Protein 7DV2 (pdb70)

Foldseek 3Di:
DVPCVLVVVVVVDVVDDPDDDDDDVVLVVVLVVCPVPDPPDDSVVVVVVVCLVVCCVVPVVSSVSVVVCVCVVPPD/DVLCLLVVCVVPVVDDPDDDDDDDVLCCVLVVCPVPPPPRDSVVVVVVVVLVVVCVVDVVSSVSVVVVVVVPDD/DPVCVLVVVVVVDVPDDPDDDDDDDVLVVVLVVCVVPPVPRPSVVVVVVVVLVVCCVVPVVSSVSVVVVVVVVPD/DVCPVVVVCVVPVVDDPDDDDDDVVLVVVLVVCPPPPPPRDSVVVVVVVVLVVCCVVPVVSSVSVVVCVVVVVD

Secondary structure (DSSP, 8-state):
-TT-HHHHHHTTTTTS--EEEEE-HHHHHHHHHHHHHSTT--HHHHHHHHHHHHHHHH-HHHHHHHHHHHHHHS--/--S-HHHHHHTTTTS--EEEEE-HHHHHHHHHHHHHSTT--HHHHHHHHHHHHHHHHSHHHHHHHHHHHHTT--/--STHHHHHHTTTTTS--EEEEE-HHHHHHHHHHHHHSTT--SHHHHHHHHHHHHHHHSHHHHHHHHHHHHHHH-/-TTHHHHHHTTTTTS--EEEEE-HHHHHHHHHHHHHSTT--HHHHHHHHHHHHHHHHSHHHHHHHHHHHHHTT-

Structure (mmCIF, N/CA/C/O backbone):
data_7DV2
#
_entry.id   7DV2
#
_cell.length_a   111.181
_cell.length_b   121.785
_cell.length_c   104.844
_cell.angle_alpha   90.000
_cell.angle_beta   90.000
_cell.angle_gamma   90.000
#
_symmetry.space_group_name_H-M   'C 2 2 21'
#
loop_
_entity.id
_entity.type
_entity.pdbx_description
1 polymer SegB
2 polymer "DNA (5'-D(P*AP*CP*GP*TP*AP*GP*AP*AP*GP*AP*GP*TP*CP*TP*AP*GP*AP*CP*TP*G)-3')"
3 polymer "DNA (5'-D(P*CP*AP*GP*TP*CP*TP*AP*GP*AP*CP*TP*CP*TP*TP*CP*TP*AP*CP*GP*TP*A)-3')"
#
loop_
_atom_site.group_PDB
_atom_site.id
_atom_site.type_symbol
_atom_site.label_atom_id
_atom_site.label_alt_id
_atom_site.label_comp_id
_atom_site.label_asym_id
_atom_site.label_entity_id
_atom_site.label_seq_id
_atom_site.pdbx_PDB_ins_code
_atom_site.Cartn_x
_atom_site.Cartn_y
_atom_site.Cartn_z
_atom_site.occupancy
_atom_site.B_iso_or_equiv
_atom_site.auth_seq_id
_atom_site.auth_comp_id
_atom_site.auth_asym_id
_atom_site.auth_atom_id
_atom_site.pdbx_PDB_model_num
ATOM 1 N N . ASN A 1 2 ? -61.642 -31.952 19.886 1.00 72.72 34 ASN A N 1
ATOM 2 C CA . ASN A 1 2 ? -61.794 -32.790 18.704 1.00 66.82 34 ASN A CA 1
ATOM 3 C C . ASN A 1 2 ? -61.244 -34.179 19.033 1.00 63.96 34 ASN A C 1
ATOM 4 O O . ASN A 1 2 ? -60.158 -34.543 18.593 1.00 69.21 34 ASN A O 1
ATOM 9 N N . GLU A 1 3 ? -61.986 -34.904 19.879 1.00 63.78 35 GLU A N 1
ATOM 10 C CA . GLU A 1 3 ? -61.777 -36.290 20.321 1.00 68.01 35 GLU A CA 1
ATOM 11 C C . GLU A 1 3 ? -60.407 -36.546 20.934 1.00 69.65 35 GLU A C 1
ATOM 12 O O . GLU A 1 3 ? -60.103 -37.702 21.274 1.00 67.13 35 GLU A O 1
ATOM 18 N N . GLU A 1 4 ? -59.592 -35.500 21.126 1.00 64.62 36 GLU A N 1
ATOM 19 C CA . GLU A 1 4 ? -58.181 -35.631 21.498 1.00 60.14 36 GLU A CA 1
ATOM 20 C C . GLU A 1 4 ? -57.380 -36.419 20.462 1.00 60.68 36 GLU A C 1
ATOM 21 O O . GLU A 1 4 ? -56.444 -37.146 20.797 1.00 52.13 36 GLU A O 1
ATOM 27 N N . GLU A 1 5 ? -57.752 -36.284 19.191 1.00 64.43 37 GLU A N 1
ATOM 28 C CA . GLU A 1 5 ? -56.824 -36.509 18.094 1.00 63.38 37 GLU A CA 1
ATOM 29 C C . GLU A 1 5 ? -56.194 -35.187 17.668 1.00 61.07 37 GLU A C 1
ATOM 30 O O . GLU A 1 5 ? -55.566 -35.102 16.607 1.00 60.48 37 GLU A O 1
ATOM 36 N N . LYS A 1 6 ? -56.372 -34.144 18.482 1.00 56.91 38 LYS A N 1
ATOM 37 C CA . LYS A 1 6 ? -55.485 -32.996 18.398 1.00 53.01 38 LYS A CA 1
ATOM 38 C C . LYS A 1 6 ? -54.042 -33.434 18.574 1.00 54.20 38 LYS A C 1
ATOM 39 O O . LYS A 1 6 ? -53.144 -32.918 17.904 1.00 57.24 38 LYS A O 1
ATOM 45 N N . ILE A 1 7 ? -53.805 -34.391 19.473 1.00 50.98 39 ILE A N 1
ATOM 46 C CA . ILE A 1 7 ? -52.445 -34.830 19.770 1.00 44.11 39 ILE A CA 1
ATOM 47 C C . ILE A 1 7 ? -51.777 -35.400 18.524 1.00 47.81 39 ILE A C 1
ATOM 48 O O . ILE A 1 7 ? -50.642 -35.044 18.194 1.00 52.46 39 ILE A O 1
ATOM 53 N N . LYS A 1 8 ? -52.473 -36.280 17.802 1.00 51.21 40 LYS A N 1
ATOM 54 C CA . LYS A 1 8 ? -51.891 -36.859 16.592 1.00 51.68 40 LYS A CA 1
ATOM 55 C C . LYS A 1 8 ? -51.627 -35.798 15.529 1.00 51.57 40 LYS A C 1
ATOM 56 O O . LYS A 1 8 ? -50.582 -35.815 14.866 1.00 53.01 40 LYS A O 1
ATOM 62 N N . ASN A 1 9 ? -52.565 -34.868 15.345 1.00 52.32 41 ASN A N 1
ATOM 63 C CA . ASN A 1 9 ? -52.399 -33.847 14.316 1.00 54.65 41 ASN A CA 1
ATOM 64 C C . ASN A 1 9 ? -51.279 -32.868 14.656 1.00 53.05 41 ASN A C 1
ATOM 65 O O . ASN A 1 9 ? -50.581 -32.391 13.752 1.00 51.89 41 ASN A O 1
ATOM 70 N N . ASP A 1 10 ? -51.100 -32.543 15.938 1.00 50.88 42 ASP A N 1
ATOM 71 C CA . ASP A 1 10 ? -49.914 -31.802 16.350 1.00 46.44 42 ASP A CA 1
ATOM 72 C C . ASP A 1 10 ? -48.652 -32.584 16.023 1.00 48.93 42 ASP A C 1
ATOM 73 O O . ASP A 1 10 ? -47.787 -32.106 15.282 1.00 51.58 42 ASP A O 1
ATOM 78 N N . MET A 1 11 ? -48.550 -33.815 16.535 1.00 49.01 43 MET A N 1
ATOM 79 C CA . MET A 1 11 ? -47.309 -34.571 16.400 1.00 47.45 43 MET A CA 1
ATOM 80 C C . MET A 1 11 ? -46.938 -34.840 14.949 1.00 49.03 43 MET A C 1
ATOM 81 O O . MET A 1 11 ? -45.756 -35.060 14.659 1.00 49.58 43 MET A O 1
ATOM 86 N N . LEU A 1 12 ? -47.908 -34.828 14.033 1.00 51.41 44 LEU A N 1
ATOM 87 C CA . LEU A 1 12 ? -47.574 -34.998 12.622 1.00 52.80 44 LEU A CA 1
ATOM 88 C C . LEU A 1 12 ? -46.809 -33.813 12.040 1.00 51.59 44 LEU A C 1
ATOM 89 O O . LEU A 1 12 ? -46.238 -33.940 10.951 1.00 52.45 44 LEU A O 1
ATOM 94 N N . LYS A 1 13 ? -46.775 -32.677 12.731 1.00 47.72 45 LYS A N 1
ATOM 95 C CA . LYS A 1 13 ? -46.005 -31.523 12.302 1.00 45.94 45 LYS A CA 1
ATOM 96 C C . LYS A 1 13 ? -44.536 -31.620 12.691 1.00 48.41 45 LYS A C 1
ATOM 97 O O . LYS A 1 13 ? -43.842 -30.596 12.690 1.00 48.44 45 LYS A O 1
ATOM 103 N N . TYR A 1 14 ? -44.051 -32.824 13.011 1.00 50.27 46 TYR A N 1
ATOM 104 C CA . TYR A 1 14 ? -42.738 -32.998 13.623 1.00 48.47 46 TYR A CA 1
ATOM 105 C C . TYR A 1 14 ? -41.958 -34.072 12.884 1.00 51.93 46 TYR A C 1
ATOM 106 O O . TYR A 1 14 ? -40.725 -34.092 12.924 1.00 56.40 46 TYR A O 1
ATOM 115 N N . ILE A 1 15 ? -42.686 -34.980 12.226 1.00 53.07 47 ILE A N 1
ATOM 116 C CA . ILE A 1 15 ? -42.111 -36.225 11.721 1.00 56.65 47 ILE A CA 1
ATOM 117 C C . ILE A 1 15 ? -40.983 -35.975 10.724 1.00 60.22 47 ILE A C 1
ATOM 118 O O . ILE A 1 15 ? -40.039 -36.774 10.625 1.00 56.15 47 ILE A O 1
ATOM 123 N N . GLU A 1 16 ? -41.037 -34.858 9.999 1.00 61.54 48 GLU A N 1
ATOM 124 C CA . GLU A 1 16 ? -40.022 -34.548 9.002 1.00 62.30 48 GLU A CA 1
ATOM 125 C C . GLU A 1 16 ? -38.662 -34.226 9.607 1.00 59.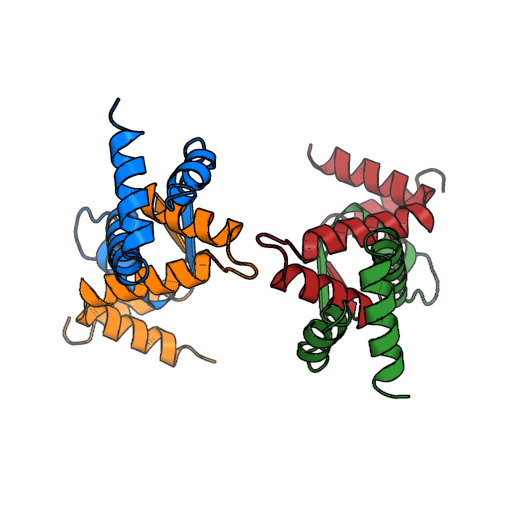63 48 GLU A C 1
ATOM 126 O O . GLU A 1 16 ? -37.663 -34.247 8.879 1.00 60.87 48 GLU A O 1
ATOM 132 N N . LYS A 1 17 ? -38.601 -33.956 10.910 1.00 56.23 49 LYS A N 1
ATOM 133 C CA . LYS A 1 17 ? -37.422 -33.428 11.580 1.00 50.37 49 LYS A CA 1
ATOM 134 C C . LYS A 1 17 ? -36.664 -34.524 12.315 1.00 51.83 49 LYS A C 1
ATOM 135 O O . LYS A 1 17 ? -37.250 -35.500 12.789 1.00 51.89 49 LYS A O 1
ATOM 141 N N . ASP A 1 18 ? -35.351 -34.339 12.420 1.00 50.84 50 ASP A N 1
ATOM 142 C CA . ASP A 1 18 ? -34.504 -35.305 13.110 1.00 45.84 50 ASP A CA 1
ATOM 143 C C . ASP A 1 18 ? -34.837 -35.324 14.600 1.00 43.57 50 ASP A C 1
ATOM 144 O O . ASP A 1 18 ? -34.796 -34.274 15.251 1.00 44.88 50 ASP A O 1
ATOM 149 N N . PRO A 1 19 ? -35.130 -36.493 15.188 1.00 40.91 51 PRO A N 1
ATOM 150 C CA . PRO A 1 19 ? -35.606 -36.558 16.574 1.00 37.57 51 PRO A CA 1
ATOM 151 C C . PRO A 1 19 ? -34.507 -36.552 17.635 1.00 36.75 51 PRO A C 1
ATOM 152 O O . PRO A 1 19 ? -34.507 -37.370 18.561 1.00 34.79 51 PRO A O 1
ATOM 156 N N . LYS A 1 20 ? -33.576 -35.602 17.531 1.00 37.84 52 LYS A N 1
ATOM 157 C CA . LYS A 1 20 ? -32.466 -35.549 18.472 1.00 36.05 52 LYS A CA 1
ATOM 158 C C . LYS A 1 20 ? -32.877 -34.809 19.740 1.00 33.67 52 LYS A C 1
ATOM 159 O O . LYS A 1 20 ? -33.384 -33.685 19.681 1.00 36.41 52 LYS A O 1
ATOM 165 N N . ILE A 1 21 ? -32.661 -35.457 20.881 1.00 33.04 53 ILE A N 1
ATOM 166 C CA . ILE A 1 21 ? -32.869 -34.889 22.207 1.00 31.73 53 ILE A CA 1
ATOM 167 C C . ILE A 1 21 ? -31.505 -34.722 22.858 1.00 34.20 53 ILE A C 1
ATOM 168 O O . ILE A 1 21 ? -30.664 -35.629 22.794 1.00 36.44 53 ILE A O 1
ATOM 173 N N . GLY A 1 22 ? -31.272 -33.554 23.450 1.00 31.61 54 GLY A N 1
ATOM 174 C CA . GLY A 1 22 ? -30.039 -33.308 24.165 1.00 31.98 54 GLY A CA 1
ATOM 175 C C . GLY A 1 22 ? -30.253 -33.247 25.663 1.00 34.92 54 GLY A C 1
ATOM 176 O O . GLY A 1 22 ? -31.007 -32.399 26.143 1.00 36.66 54 GLY A O 1
ATOM 177 N N . VAL A 1 23 ? -29.589 -34.124 26.416 1.00 36.70 55 VAL A N 1
ATOM 178 C CA . VAL A 1 23 ? -29.737 -34.203 27.865 1.00 36.04 55 VAL A CA 1
ATOM 179 C C . VAL A 1 23 ? -28.418 -33.857 28.547 1.00 42.27 55 VAL A C 1
ATOM 180 O O . VAL A 1 23 ? -27.342 -34.253 28.083 1.00 39.58 55 VAL A O 1
ATOM 184 N N . TRP A 1 24 ? -28.512 -33.120 29.657 1.00 45.21 56 TRP A N 1
ATOM 185 C CA . TRP A 1 24 ? -27.368 -32.713 30.479 1.00 45.49 56 TRP A CA 1
ATOM 186 C C . TRP A 1 24 ? -27.590 -33.262 31.888 1.00 46.46 56 TRP A C 1
ATOM 187 O O . TRP A 1 24 ? -28.347 -32.684 32.674 1.00 49.02 56 TRP A O 1
ATOM 198 N N . SER A 1 25 ? -26.930 -34.378 32.204 1.00 44.58 57 SER A N 1
ATOM 199 C CA . SER A 1 25 ? -27.164 -35.095 33.456 1.00 44.95 57 SER A CA 1
ATOM 200 C C . SER A 1 25 ? -25.861 -35.748 33.883 1.00 46.40 57 SER A C 1
ATOM 201 O O . SER A 1 25 ? -25.405 -36.679 33.218 1.00 47.53 57 SER A O 1
ATOM 204 N N . TYR A 1 26 ? -25.260 -35.269 34.975 1.00 49.47 58 TYR A N 1
ATOM 205 C CA . TYR A 1 26 ? -24.045 -35.916 35.470 1.00 47.90 58 TYR A CA 1
ATOM 206 C C . TYR A 1 26 ? -24.275 -37.383 35.804 1.00 47.45 58 TYR A C 1
ATOM 207 O O . TYR A 1 26 ? -23.523 -38.232 35.295 1.00 47.92 58 TYR A O 1
ATOM 216 N N . PRO A 1 27 ? -25.282 -37.760 36.605 1.00 49.88 59 PRO A N 1
ATOM 217 C CA . PRO A 1 27 ? -25.399 -39.186 36.981 1.00 50.47 59 PRO A CA 1
ATOM 218 C C . PRO A 1 27 ? -25.609 -40.114 35.795 1.00 47.90 59 PRO A C 1
ATOM 219 O O . PRO A 1 27 ? -24.968 -41.174 35.706 1.00 51.30 59 PRO A O 1
ATOM 223 N N . ALA A 1 28 ? -26.499 -39.739 34.875 1.00 46.23 60 ALA A N 1
ATOM 224 C CA . ALA A 1 28 ? -26.773 -40.577 33.716 1.00 39.58 60 ALA A CA 1
ATOM 225 C C . ALA A 1 28 ? -25.559 -40.679 32.812 1.00 40.00 60 ALA A C 1
ATOM 226 O O . ALA A 1 28 ? -25.278 -41.748 32.258 1.00 44.03 60 ALA A O 1
ATOM 228 N N . PHE A 1 29 ? -24.828 -39.577 32.651 1.00 37.30 61 PHE A N 1
ATOM 229 C CA . PHE A 1 29 ? -23.619 -39.605 31.839 1.00 39.67 61 PHE A CA 1
ATOM 230 C C . PHE A 1 29 ? -22.578 -40.539 32.440 1.00 44.98 61 PHE A C 1
ATOM 231 O O . PHE A 1 29 ? -21.957 -41.333 31.726 1.00 44.68 61 PHE A O 1
ATOM 239 N N . LEU A 1 30 ? -22.366 -40.456 33.757 1.00 46.64 62 LEU A N 1
ATOM 240 C CA . LEU A 1 30 ? -21.349 -41.304 34.374 1.00 44.04 62 LEU A CA 1
ATOM 241 C C . LEU A 1 30 ? -21.743 -42.773 34.304 1.00 44.42 62 LEU A C 1
ATOM 242 O O . LEU A 1 30 ? -20.893 -43.638 34.055 1.00 47.20 62 LEU A O 1
ATOM 247 N N . VAL A 1 31 ? -23.024 -43.081 34.504 1.00 43.40 63 VAL A N 1
ATOM 248 C CA . VAL A 1 31 ? -23.464 -44.465 34.361 1.00 43.01 63 VAL A CA 1
ATOM 249 C C . VAL A 1 31 ? -23.200 -44.962 32.943 1.00 43.54 63 VAL A C 1
ATOM 250 O O . VAL A 1 31 ? -22.633 -46.044 32.742 1.00 46.25 63 VAL A O 1
ATOM 254 N N . LEU A 1 32 ? -23.580 -44.168 31.936 1.00 43.73 64 LEU A N 1
ATOM 255 C CA . LEU A 1 32 ? -23.398 -44.618 30.558 1.00 42.11 64 LEU A CA 1
ATOM 256 C C . LEU A 1 32 ? -21.923 -44.741 30.194 1.00 43.19 64 LEU A C 1
ATOM 257 O O . LEU A 1 32 ? -21.552 -45.657 29.453 1.00 42.39 64 LEU A O 1
ATOM 262 N N . GLN A 1 33 ? -21.066 -43.863 30.738 1.00 43.74 65 GLN A N 1
ATOM 263 C CA . GLN A 1 33 ? -19.634 -43.895 30.433 1.00 43.30 65 GLN A CA 1
ATOM 264 C C . GLN A 1 33 ? -18.934 -45.076 31.100 1.00 45.64 65 GLN A C 1
ATOM 265 O O . GLN A 1 33 ? -18.060 -45.708 30.491 1.00 47.75 65 GLN A O 1
ATOM 271 N N . TYR A 1 34 ? -19.284 -45.381 32.355 1.00 42.79 66 TYR A N 1
ATOM 272 C CA . TYR A 1 34 ? -18.739 -46.582 32.984 1.00 44.14 66 TYR A CA 1
ATOM 273 C C . TYR A 1 34 ? -19.175 -47.831 32.234 1.00 43.44 66 TYR A C 1
ATOM 274 O O . TYR A 1 34 ? -18.367 -48.733 31.995 1.00 44.31 66 TYR A O 1
ATOM 283 N N . LEU A 1 35 ? -20.452 -47.904 31.854 1.00 44.52 67 LEU A N 1
ATOM 284 C CA . LEU A 1 35 ? -20.903 -49.035 31.051 1.00 42.68 67 LEU A CA 1
ATOM 285 C C . LEU A 1 35 ? -20.111 -49.137 29.750 1.00 42.82 67 LEU A C 1
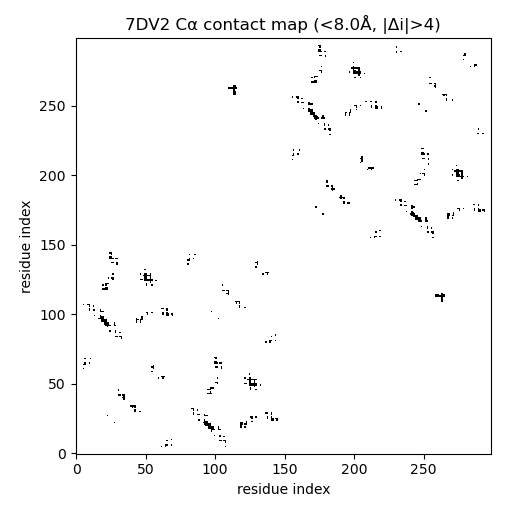ATOM 286 O O . LEU A 1 35 ? -19.698 -50.231 29.350 1.00 43.06 67 LEU A O 1
ATOM 291 N N . TYR A 1 36 ? -19.870 -48.003 29.088 1.00 43.00 68 TYR A N 1
ATOM 292 C CA . TYR A 1 36 ? -19.201 -48.014 27.794 1.00 41.36 68 TYR A CA 1
ATOM 293 C C . TYR A 1 36 ? -17.750 -48.424 27.919 1.00 43.98 68 TYR A C 1
ATOM 294 O O . TYR A 1 36 ? -17.196 -49.034 26.997 1.00 49.67 68 TYR A O 1
ATOM 303 N N . HIS A 1 37 ? -17.110 -48.078 29.026 1.00 45.51 69 HIS A N 1
ATOM 304 C CA . HIS A 1 37 ? -15.707 -48.418 29.214 1.00 46.81 69 HIS A CA 1
ATOM 305 C C . HIS A 1 37 ? -15.493 -49.713 29.996 1.00 43.97 69 HIS A C 1
ATOM 306 O O . HIS A 1 37 ? -14.343 -50.095 30.223 1.00 47.14 69 HIS A O 1
ATOM 313 N N . THR A 1 38 ? -16.556 -50.406 30.414 1.00 43.60 70 THR A N 1
ATOM 314 C CA . THR A 1 38 ? -16.377 -51.691 31.066 1.00 40.08 70 THR A CA 1
ATOM 315 C C . THR A 1 38 ? -17.100 -52.857 30.406 1.00 45.46 70 THR A C 1
ATOM 316 O O . THR A 1 38 ? -16.732 -54.004 30.684 1.00 48.74 70 THR A O 1
ATOM 320 N N . VAL A 1 39 ? -18.087 -52.630 29.541 1.00 44.45 71 VAL A N 1
ATOM 321 C CA . VAL A 1 39 ? -18.650 -53.795 28.855 1.00 44.70 71 VAL A CA 1
ATOM 322 C C . VAL A 1 39 ? -18.284 -53.719 27.376 1.00 44.99 71 VAL A C 1
ATOM 323 O O . VAL A 1 39 ? -18.245 -52.624 26.791 1.00 42.39 71 VAL A O 1
ATOM 327 N N . PRO A 1 40 ? -17.953 -54.851 26.756 1.00 45.13 72 PRO A N 1
ATOM 328 C CA . PRO A 1 40 ? -17.568 -54.831 25.343 1.00 46.45 72 PRO A CA 1
ATOM 329 C C . PRO A 1 40 ? -18.754 -54.500 24.460 1.00 46.55 72 PRO A C 1
ATOM 330 O O . PRO A 1 40 ? -19.881 -54.926 24.723 1.00 46.69 72 PRO A O 1
ATOM 334 N N . GLY A 1 41 ? -18.486 -53.734 23.407 1.00 47.69 73 GLY A N 1
ATOM 335 C CA . GLY A 1 41 ? -19.509 -53.442 22.415 1.00 51.20 73 GLY A CA 1
ATOM 336 C C . GLY A 1 41 ? -20.749 -52.795 22.990 1.00 50.46 73 GLY A C 1
ATOM 337 O O . GLY A 1 41 ? -21.869 -53.118 22.572 1.00 51.91 73 GLY A O 1
ATOM 338 N N . PHE A 1 42 ? -20.575 -51.902 23.958 1.00 47.64 74 PHE A N 1
ATOM 339 C CA . PHE A 1 42 ? -21.697 -51.173 24.524 1.00 46.55 74 PHE A CA 1
ATOM 340 C C . PHE A 1 42 ? -22.104 -50.056 23.582 1.00 51.89 74 PHE A C 1
ATOM 341 O O . PHE A 1 42 ? -21.252 -49.428 22.942 1.00 54.19 74 PHE A O 1
ATOM 349 N N . LYS A 1 43 ? -23.410 -49.806 23.506 1.00 49.10 75 LYS A N 1
ATOM 350 C CA . LYS A 1 43 ? -23.961 -48.699 22.732 1.00 47.20 75 LYS A CA 1
ATOM 351 C C . LYS A 1 43 ? -24.569 -47.706 23.719 1.00 46.03 75 LYS A C 1
ATOM 352 O O . LYS A 1 43 ? -25.655 -47.942 24.259 1.00 46.20 75 LYS A O 1
ATOM 358 N N . MET A 1 44 ? -23.858 -46.600 23.960 1.00 43.66 76 MET A N 1
ATOM 359 C CA . MET A 1 44 ? -24.298 -45.632 24.963 1.00 42.26 76 MET A CA 1
ATOM 360 C C . MET A 1 44 ? -25.621 -44.986 24.578 1.00 38.91 76 MET A C 1
ATOM 361 O O . MET A 1 44 ? -26.537 -44.886 25.399 1.00 39.33 76 MET A O 1
ATOM 366 N N . SER A 1 45 ? -25.734 -44.527 23.333 1.00 37.96 77 SER A N 1
ATOM 367 C CA . SER A 1 45 ? -26.941 -43.821 22.926 1.00 40.11 77 SER A CA 1
ATOM 368 C C . SER A 1 45 ? -28.140 -44.751 22.874 1.00 43.92 77 SER A C 1
ATOM 369 O O . SER A 1 45 ? -29.268 -44.320 23.131 1.00 42.67 77 SER A O 1
ATOM 372 N N . ARG A 1 46 ? -27.913 -46.024 22.546 1.00 46.81 78 ARG A N 1
ATOM 373 C CA . ARG A 1 46 ? -28.982 -47.018 22.594 1.00 46.30 78 ARG A CA 1
ATOM 374 C C . ARG A 1 46 ? -29.565 -47.135 23.999 1.00 41.67 78 ARG A C 1
ATOM 375 O O . ARG A 1 46 ? -30.787 -47.047 24.191 1.00 39.11 78 ARG A O 1
ATOM 383 N N . THR A 1 47 ? -28.696 -47.321 24.995 1.00 41.60 79 THR A N 1
ATOM 384 C CA . THR A 1 47 ? -29.153 -47.465 26.372 1.00 41.18 79 THR A CA 1
ATOM 385 C C . THR A 1 47 ? -29.785 -46.179 26.873 1.00 38.76 79 THR A C 1
ATOM 386 O O . THR A 1 47 ? -30.765 -46.211 27.629 1.00 38.40 79 THR A O 1
ATOM 390 N N . ALA A 1 48 ? -29.232 -45.037 26.467 1.00 38.58 80 ALA A N 1
ATOM 391 C CA . ALA A 1 48 ? -29.858 -43.766 26.795 1.00 35.20 80 ALA A CA 1
ATOM 392 C C . ALA A 1 48 ? -31.263 -43.703 26.236 1.00 36.08 80 ALA A C 1
ATOM 393 O O . ALA A 1 48 ? -32.196 -43.308 26.937 1.00 39.00 80 ALA A O 1
ATOM 395 N N . LYS A 1 49 ? -31.430 -44.098 24.969 1.00 36.43 81 LYS A N 1
ATOM 396 C CA . LYS A 1 49 ? -32.743 -44.064 24.338 1.00 34.07 81 LYS A CA 1
ATOM 397 C C . LYS A 1 49 ? -33.718 -44.929 25.105 1.00 33.40 81 LYS A C 1
ATOM 398 O O . LYS A 1 49 ? -34.871 -44.546 25.318 1.00 34.58 81 LYS A O 1
ATOM 404 N N . GLU A 1 50 ? -33.267 -46.101 25.531 1.00 38.11 82 GLU A N 1
ATOM 405 C CA . GLU A 1 50 ? -34.150 -47.010 26.254 1.00 38.67 82 GLU A CA 1
ATOM 406 C C . GLU A 1 50 ? -34.556 -46.429 27.602 1.00 35.46 82 GLU A C 1
ATOM 407 O O . GLU A 1 50 ? -35.730 -46.476 27.980 1.00 35.39 82 GLU A O 1
ATOM 413 N N . ALA A 1 51 ? -33.596 -45.872 28.340 1.00 35.76 83 ALA A N 1
ATOM 414 C CA . ALA A 1 51 ? -33.909 -45.306 29.647 1.00 36.99 83 ALA A CA 1
ATOM 415 C C . ALA A 1 51 ? -34.852 -44.117 29.520 1.00 38.78 83 ALA A C 1
ATOM 416 O O . ALA A 1 51 ? -35.820 -43.990 30.285 1.00 38.55 83 ALA A O 1
ATOM 418 N N . LEU A 1 52 ? -34.582 -43.238 28.549 1.00 38.44 84 LEU A N 1
ATOM 419 C CA . LEU A 1 52 ? -35.429 -42.076 28.316 1.00 34.72 84 LEU A CA 1
ATOM 420 C C . LEU A 1 52 ? -36.835 -42.487 27.907 1.00 37.33 84 LEU A C 1
ATOM 421 O O . LEU A 1 52 ? -37.810 -41.912 28.393 1.00 39.83 84 LEU A O 1
ATOM 426 N N . GLU A 1 53 ? -36.965 -43.462 26.998 1.00 36.57 85 GLU A N 1
ATOM 427 C CA . GLU A 1 53 ? -38.296 -43.901 26.587 1.00 35.75 85 GLU A CA 1
ATOM 428 C C . GLU A 1 53 ? -39.038 -44.552 27.743 1.00 36.13 85 GLU A C 1
ATOM 429 O O . GLU A 1 53 ? -40.241 -44.345 27.902 1.00 37.96 85 GLU A O 1
ATOM 435 N N . LYS A 1 54 ? -38.336 -45.324 28.572 1.00 36.87 86 LYS A N 1
ATOM 436 C CA . LYS A 1 54 ? -38.967 -45.936 29.737 1.00 40.31 86 LYS A CA 1
ATOM 437 C C . LYS A 1 54 ? -39.521 -44.880 30.690 1.00 40.90 86 LYS A C 1
ATOM 438 O O . LYS A 1 54 ? -40.716 -44.885 31.029 1.00 42.26 86 LYS A O 1
ATOM 444 N N . GLY A 1 55 ? -38.667 -43.943 31.110 1.00 40.72 87 GLY A N 1
ATOM 445 C CA . GLY A 1 55 ? -39.119 -42.907 32.023 1.00 38.08 87 GLY A CA 1
ATOM 446 C C . GLY A 1 55 ? -40.198 -42.037 31.410 1.00 41.06 87 GLY A C 1
ATOM 447 O O . GLY A 1 55 ? -41.177 -41.685 32.072 1.00 44.32 87 GLY A O 1
ATOM 448 N N . LEU A 1 56 ? -40.044 -41.697 30.129 1.00 40.02 88 LEU A N 1
ATOM 449 C CA . LEU A 1 56 ? -40.997 -40.829 29.458 1.00 37.35 88 LEU A CA 1
ATOM 450 C C . LEU A 1 56 ? -42.348 -41.506 29.304 1.00 40.20 88 LEU A C 1
ATOM 451 O O . LEU A 1 56 ? -43.386 -40.845 29.410 1.00 45.53 88 LEU A O 1
ATOM 456 N N . LYS A 1 57 ? -42.364 -42.814 29.028 1.00 38.37 89 LYS A N 1
ATOM 457 C CA . LYS A 1 57 ? -43.624 -43.543 29.044 1.00 37.97 89 LYS A CA 1
ATOM 458 C C . LYS A 1 57 ? -44.254 -43.492 30.423 1.00 41.15 89 LYS A C 1
ATOM 459 O O . LYS A 1 57 ? -45.466 -43.289 30.550 1.00 43.89 89 LYS A O 1
ATOM 465 N N . GLU A 1 58 ? -43.445 -43.650 31.473 1.00 42.11 90 GLU A N 1
ATOM 466 C CA . GLU A 1 58 ? -44.011 -43.683 32.821 1.00 43.92 90 GLU A CA 1
ATOM 467 C C . GLU A 1 58 ? -44.571 -42.323 33.241 1.00 45.05 90 GLU A C 1
ATOM 468 O O . GLU A 1 58 ? -45.582 -42.252 33.951 1.00 48.46 90 GLU A O 1
ATOM 474 N N . MET A 1 59 ? -43.948 -41.232 32.807 1.00 46.59 91 MET A N 1
ATOM 475 C CA . MET A 1 59 ? -44.411 -39.916 33.244 1.00 48.72 91 MET A CA 1
ATOM 476 C C . MET A 1 59 ? -45.534 -39.386 32.365 1.00 45.93 91 MET A C 1
ATOM 477 O O . MET A 1 59 ? -46.351 -38.586 32.830 1.00 46.97 91 MET A O 1
ATOM 482 N N . TYR A 1 60 ? -45.565 -39.810 31.103 1.00 43.60 92 TYR A N 1
ATOM 483 C CA . TYR A 1 60 ? -46.548 -39.385 30.106 1.00 46.13 92 TYR A CA 1
ATOM 484 C C . TYR A 1 60 ? -47.085 -40.607 29.371 1.00 45.53 92 TYR A C 1
ATOM 485 O O . TYR A 1 60 ? -46.731 -40.853 28.213 1.00 43.34 92 TYR A O 1
ATOM 494 N N . PRO A 1 61 ? -47.950 -41.394 30.012 1.00 48.20 93 PRO A N 1
ATOM 495 C CA . PRO A 1 61 ? -48.413 -42.640 29.382 1.00 43.76 93 PRO A CA 1
ATOM 496 C C . PRO A 1 61 ? -49.291 -42.431 28.152 1.00 42.87 93 PRO A C 1
ATOM 497 O O . PRO A 1 61 ? -49.079 -43.094 27.132 1.00 40.58 93 PRO A O 1
ATOM 501 N N . THR A 1 62 ? -50.277 -41.530 28.222 1.00 46.49 94 THR A N 1
ATOM 502 C CA . THR A 1 62 ? -51.155 -41.311 27.072 1.00 45.16 94 THR A CA 1
ATOM 503 C C . THR A 1 62 ? -50.397 -40.682 25.912 1.00 45.53 94 THR A C 1
ATOM 504 O O . THR A 1 62 ? -50.450 -41.175 24.768 1.00 43.66 94 THR A O 1
ATOM 508 N N . LEU A 1 63 ? -49.669 -39.597 26.202 1.00 43.82 95 LEU A N 1
ATOM 509 C CA . LEU A 1 63 ? -48.871 -38.921 25.186 1.00 41.67 95 LEU A CA 1
ATOM 510 C C . LEU A 1 63 ? -47.917 -39.894 24.513 1.00 43.17 95 LEU A C 1
ATOM 511 O O . LEU A 1 63 ? -47.849 -39.966 23.280 1.00 43.81 95 LEU A O 1
ATOM 516 N N . PHE A 1 64 ? -47.176 -40.663 25.318 1.00 41.17 96 PHE A N 1
ATOM 517 C CA . PHE A 1 64 ? -46.175 -41.552 24.753 1.00 38.54 96 PHE A CA 1
ATOM 518 C C . PHE A 1 64 ? -46.817 -42.680 23.961 1.00 43.07 96 PHE A C 1
ATOM 519 O O . PHE A 1 64 ? -46.235 -43.140 22.981 1.00 45.49 96 PHE A O 1
ATOM 527 N N . THR A 1 65 ? -47.998 -43.155 24.363 1.00 44.52 97 THR A N 1
ATOM 528 C CA . THR A 1 65 ? -48.638 -44.220 23.596 1.00 44.58 97 THR A CA 1
ATOM 529 C C . THR A 1 65 ? -49.026 -43.724 22.211 1.00 45.12 97 THR A C 1
ATOM 530 O O . THR A 1 65 ? -48.787 -44.407 21.204 1.00 44.64 97 THR A O 1
ATOM 534 N N . ILE A 1 66 ? -49.625 -42.528 22.140 1.00 44.83 98 ILE A N 1
ATOM 535 C CA . ILE A 1 66 ? -49.988 -41.985 20.832 1.00 43.40 98 ILE A CA 1
ATOM 536 C C . ILE A 1 66 ? -48.738 -41.701 20.008 1.00 49.18 98 ILE A C 1
ATOM 537 O O . ILE A 1 66 ? -48.726 -41.886 18.782 1.00 54.46 98 ILE A O 1
ATOM 542 N N . ALA A 1 67 ? -47.666 -41.242 20.666 1.00 45.65 99 ALA A N 1
ATOM 543 C CA . ALA A 1 67 ? -46.415 -40.990 19.961 1.00 44.38 99 ALA A CA 1
ATOM 544 C C . ALA A 1 67 ? -45.804 -42.280 19.429 1.00 48.14 99 ALA A C 1
ATOM 545 O O . ALA A 1 67 ? -45.278 -42.309 18.315 1.00 49.56 99 ALA A O 1
ATOM 547 N N . GLU A 1 68 ? -45.847 -43.353 20.216 1.00 50.17 100 GLU A N 1
ATOM 548 C CA . GLU A 1 68 ? -45.309 -44.627 19.760 1.00 50.96 100 GLU A CA 1
ATOM 549 C C . GLU A 1 68 ? -46.109 -45.149 18.581 1.00 53.10 100 GLU A C 1
ATOM 550 O O . GLU A 1 68 ? -45.535 -45.664 17.612 1.00 56.23 100 GLU A O 1
ATOM 556 N N . LYS A 1 69 ? -47.439 -45.030 18.654 1.00 50.51 101 LYS A N 1
ATOM 557 C CA . LYS A 1 69 ? -48.277 -45.346 17.505 1.00 53.58 101 LYS A CA 1
ATOM 558 C C . LYS A 1 69 ? -47.796 -44.604 16.268 1.00 57.92 101 LYS A C 1
ATOM 559 O O . LYS A 1 69 ? -47.495 -45.211 15.236 1.00 62.16 101 LYS A O 1
ATOM 565 N N . ILE A 1 70 ? -47.736 -43.274 16.353 1.00 60.49 102 ILE A N 1
ATOM 566 C CA . ILE A 1 70 ? -47.420 -42.480 15.172 1.00 63.22 102 ILE A CA 1
ATOM 567 C C . ILE A 1 70 ? -45.975 -42.695 14.722 1.00 63.33 102 ILE A C 1
ATOM 568 O O . ILE A 1 70 ? -45.650 -42.454 13.555 1.00 66.87 102 ILE A O 1
ATOM 573 N N . ALA A 1 71 ? -45.097 -43.168 15.608 1.00 60.08 103 ALA A N 1
A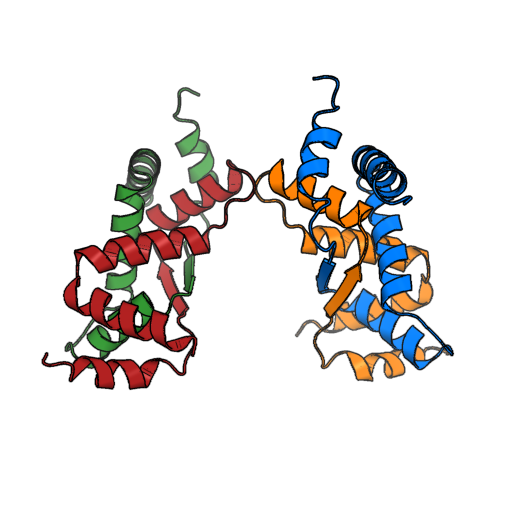TOM 574 C CA . ALA A 1 71 ? -43.727 -43.462 15.198 1.00 60.6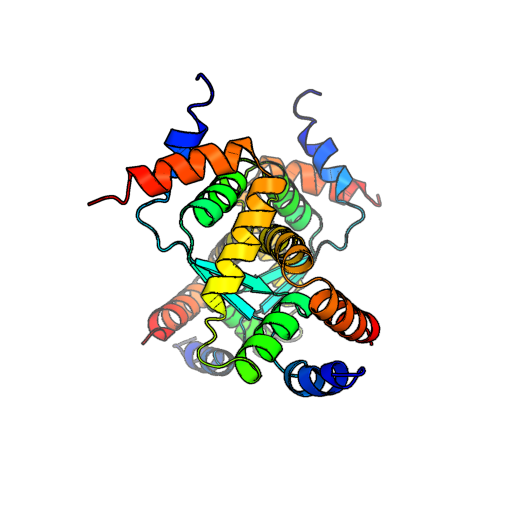7 103 ALA A CA 1
ATOM 575 C C . ALA A 1 71 ? -43.652 -44.773 14.425 1.00 71.06 103 ALA A C 1
ATOM 576 O O . ALA A 1 71 ? -43.108 -44.815 13.315 1.00 76.32 103 ALA A O 1
ATOM 578 N N . LYS A 1 72 ? -44.197 -45.859 14.991 1.00 71.60 104 LYS A N 1
ATOM 579 C CA . LYS A 1 72 ? -44.173 -47.136 14.279 1.00 69.98 104 LYS A CA 1
ATOM 580 C C . LYS A 1 72 ? -44.965 -47.066 12.979 1.00 72.46 104 LYS A C 1
ATOM 581 O O . LYS A 1 72 ? -44.550 -47.636 11.962 1.00 74.53 104 LYS A O 1
ATOM 587 N N . GLU A 1 73 ? -46.108 -46.375 12.991 1.00 71.29 105 GLU A N 1
ATOM 588 C CA . GLU A 1 73 ? -46.941 -46.316 11.794 1.00 78.15 105 GLU A CA 1
ATOM 589 C C . GLU A 1 73 ? -46.294 -45.469 10.702 1.00 79.93 105 GLU A C 1
ATOM 590 O O . GLU A 1 73 ? -46.209 -45.895 9.545 1.00 86.11 105 GLU A O 1
ATOM 596 N N . ARG A 1 74 ? -45.829 -44.265 11.046 1.00 76.37 106 ARG A N 1
ATOM 597 C CA . ARG A 1 74 ? -45.277 -43.381 10.023 1.00 80.93 106 ARG A CA 1
ATOM 598 C C . ARG A 1 74 ? -43.931 -43.855 9.491 1.00 77.24 106 ARG A C 1
ATOM 599 O O . ARG A 1 74 ? -43.538 -43.448 8.391 1.00 75.47 106 ARG A O 1
ATOM 607 N N . PHE A 1 75 ? -43.218 -44.696 10.235 1.00 76.56 107 PHE A N 1
ATOM 608 C CA . PHE A 1 75 ? -41.930 -45.229 9.797 1.00 81.46 107 PHE A CA 1
ATOM 609 C C . PHE A 1 75 ? -42.020 -46.753 9.824 1.00 83.87 107 PHE A C 1
ATOM 610 O O . PHE A 1 75 ? -41.551 -47.416 10.753 1.00 83.93 107 PHE A O 1
ATOM 618 N N . LYS A 1 76 ? -42.633 -47.304 8.774 1.00 89.72 108 LYS A N 1
ATOM 619 C CA . LYS A 1 76 ? -42.619 -48.732 8.498 1.00 94.06 108 LYS A CA 1
ATOM 620 C C . LYS A 1 76 ? -42.128 -49.043 7.090 1.00 96.74 108 LYS A C 1
ATOM 621 O O . LYS A 1 76 ? -41.814 -50.206 6.806 1.00 97.82 108 LYS A O 1
ATOM 627 N N . GLU A 1 77 ? -42.052 -48.047 6.209 1.00 94.10 109 GLU A N 1
ATOM 628 C CA . GLU A 1 77 ? -41.594 -48.222 4.836 1.00 91.72 109 GLU A CA 1
ATOM 629 C C . GLU A 1 77 ? -40.374 -47.340 4.553 1.00 90.45 109 GLU A C 1
ATOM 630 O O . GLU A 1 77 ? -40.148 -46.329 5.228 1.00 85.19 109 GLU A O 1
ATOM 636 N N . GLU B 1 3 ? -14.883 -53.344 41.891 1.00 86.28 35 GLU B N 1
ATOM 637 C CA . GLU B 1 3 ? -16.321 -53.600 41.922 1.00 91.66 35 GLU B CA 1
ATOM 638 C C . GLU B 1 3 ? -16.826 -53.520 43.359 1.00 93.17 35 GLU B C 1
ATOM 639 O O . GLU B 1 3 ? -18.005 -53.270 43.615 1.00 89.21 35 GLU B O 1
ATOM 645 N N . GLU B 1 4 ? -15.919 -53.745 44.308 1.00 97.14 36 GLU B N 1
ATOM 646 C CA . GLU B 1 4 ? -16.251 -53.598 45.723 1.00 97.44 36 GLU B CA 1
ATOM 647 C C . GLU B 1 4 ? -15.964 -52.153 46.134 1.00 96.35 36 GLU B C 1
ATOM 648 O O . GLU B 1 4 ? -15.019 -51.841 46.865 1.00 92.76 36 GLU B O 1
ATOM 654 N N . GLU B 1 5 ? -16.818 -51.266 45.609 1.00 93.24 37 GLU B N 1
ATOM 655 C CA . GLU B 1 5 ? -16.787 -49.810 45.749 1.00 92.68 37 GLU B CA 1
ATOM 656 C C . GLU B 1 5 ? -15.661 -49.166 44.946 1.00 87.45 37 GLU B C 1
ATOM 657 O O . GLU B 1 5 ? -15.357 -47.980 45.158 1.00 79.93 37 GLU B O 1
ATOM 663 N N . LYS B 1 6 ? -15.030 -49.916 44.029 1.00 85.89 38 LYS B N 1
ATOM 664 C CA . LYS B 1 6 ? -14.026 -49.356 43.124 1.00 80.57 38 LYS B CA 1
ATOM 665 C C . LYS B 1 6 ? -14.668 -48.578 41.983 1.00 74.95 38 LYS B C 1
ATOM 666 O O . LYS B 1 6 ? -14.045 -47.650 41.448 1.00 72.61 38 LYS B O 1
ATOM 672 N N . ILE B 1 7 ? -15.908 -48.937 41.623 1.00 76.39 39 ILE B N 1
ATOM 673 C CA . ILE B 1 7 ? -16.696 -48.314 40.560 1.00 68.78 39 ILE B CA 1
ATOM 674 C C . ILE B 1 7 ? -16.553 -46.805 40.669 1.00 70.84 39 ILE B C 1
ATOM 675 O O . ILE B 1 7 ? -16.348 -46.111 39.665 1.00 66.77 39 ILE B O 1
ATOM 680 N N . LYS B 1 8 ? -16.657 -46.305 41.905 1.00 72.29 40 LYS B N 1
ATOM 681 C CA . LYS B 1 8 ? -16.533 -44.885 42.207 1.00 66.91 40 LYS B CA 1
ATOM 682 C C . LYS B 1 8 ? -15.371 -44.254 41.447 1.00 68.82 40 LYS B C 1
ATOM 683 O O . LYS B 1 8 ? -15.580 -43.386 40.593 1.00 69.15 40 LYS B O 1
ATOM 689 N N . ASN B 1 9 ? -14.141 -44.716 41.701 1.00 70.80 41 ASN B N 1
ATOM 690 C CA . ASN B 1 9 ? -12.997 -44.059 41.075 1.00 71.37 41 ASN B CA 1
ATOM 691 C C . ASN B 1 9 ? -12.960 -44.248 39.567 1.00 70.51 41 ASN B C 1
ATOM 692 O O . ASN B 1 9 ? -12.342 -43.432 38.870 1.00 68.13 41 ASN B O 1
ATOM 697 N N . ASP B 1 10 ? -13.607 -45.295 39.049 1.00 70.82 42 ASP B N 1
ATOM 698 C CA . ASP B 1 10 ? -13.704 -45.440 37.603 1.00 68.51 42 ASP B CA 1
ATOM 699 C C . ASP B 1 10 ? -14.466 -44.267 37.000 1.00 64.30 42 ASP B C 1
ATOM 700 O O . ASP B 1 10 ? -14.014 -43.659 36.024 1.00 62.09 42 ASP B O 1
ATOM 705 N N . MET B 1 11 ? -15.591 -43.895 37.610 1.00 61.69 43 MET B N 1
ATOM 706 C CA . MET B 1 11 ? -16.394 -42.792 37.105 1.00 58.32 43 MET B CA 1
ATOM 707 C C . MET B 1 11 ? -15.790 -41.420 37.388 1.00 60.65 43 MET B C 1
ATOM 708 O O . MET B 1 11 ? -16.131 -40.461 36.687 1.00 58.66 43 MET B O 1
ATOM 713 N N . LEU B 1 12 ? -14.911 -41.291 38.388 1.00 61.31 44 LEU B N 1
ATOM 714 C CA . LEU B 1 12 ? -14.275 -39.998 38.633 1.00 58.29 44 LEU B CA 1
ATOM 715 C C . LEU B 1 12 ? -13.476 -39.504 37.437 1.00 57.98 44 LEU B C 1
ATOM 716 O O . LEU B 1 12 ? -13.281 -38.293 37.298 1.00 58.89 44 LEU B O 1
ATOM 721 N N . LYS B 1 13 ? -13.037 -40.404 36.562 1.00 60.19 45 LYS B N 1
ATOM 722 C CA . LYS B 1 13 ? -12.282 -40.015 35.382 1.00 61.41 45 LYS B CA 1
ATOM 723 C C . LYS B 1 13 ? -13.137 -39.251 34.375 1.00 61.22 45 LYS B C 1
ATOM 724 O O . LYS B 1 13 ? -12.577 -38.633 33.461 1.00 61.90 45 LYS B O 1
ATOM 730 N N . TYR B 1 14 ? -14.469 -39.227 34.557 1.00 61.46 46 TYR B N 1
ATOM 731 C CA . TYR B 1 14 ? -15.388 -38.779 33.524 1.00 60.09 46 TYR B CA 1
ATOM 732 C C . TYR B 1 14 ? -16.048 -37.463 33.917 1.00 63.65 46 TYR B C 1
ATOM 733 O O . TYR B 1 14 ? -16.710 -36.836 33.077 1.00 63.97 46 TYR B O 1
ATOM 742 N N . ILE B 1 15 ? -15.919 -37.046 35.188 1.00 67.36 47 ILE B N 1
ATOM 743 C CA . ILE B 1 15 ? -16.721 -35.943 35.728 1.00 64.22 47 ILE B CA 1
ATOM 744 C C . ILE B 1 15 ? -16.147 -34.580 35.380 1.00 62.07 47 ILE B C 1
ATOM 745 O O . ILE B 1 15 ? -16.799 -33.559 35.624 1.00 63.33 47 ILE B O 1
ATOM 750 N N . GLU B 1 16 ? -14.958 -34.538 34.784 1.00 62.03 48 GLU B N 1
ATOM 751 C CA . GLU B 1 16 ? -14.326 -33.286 34.403 1.00 68.73 48 GLU B CA 1
ATOM 752 C C . GLU B 1 16 ? -14.628 -32.884 32.959 1.00 68.23 48 GLU B C 1
ATOM 753 O O . GLU B 1 16 ? -13.886 -32.079 32.379 1.00 67.37 48 GLU B O 1
ATOM 759 N N . LYS B 1 17 ? -15.696 -33.429 32.374 1.00 62.68 49 LYS B N 1
ATOM 760 C CA . LYS B 1 17 ? -16.103 -33.128 31.007 1.00 58.77 49 LYS B CA 1
ATOM 761 C C . LYS B 1 17 ? -17.620 -32.974 30.959 1.00 54.87 49 LYS B C 1
ATOM 762 O O . LYS B 1 17 ? -18.332 -33.396 31.874 1.00 54.43 49 LYS B O 1
ATOM 768 N N . ASP B 1 18 ? -18.109 -32.349 29.879 1.00 53.09 50 ASP B N 1
ATOM 769 C CA . ASP B 1 18 ? -19.534 -32.002 29.775 1.00 47.70 50 ASP B CA 1
ATOM 770 C C . ASP B 1 18 ? -20.390 -33.264 29.723 1.00 48.48 50 ASP B C 1
ATOM 771 O O . ASP B 1 18 ? -20.115 -34.160 28.914 1.00 50.73 50 ASP B O 1
ATOM 776 N N . PRO B 1 19 ? -21.449 -33.376 30.570 1.00 44.36 51 PRO B N 1
ATOM 777 C CA . PRO B 1 19 ? -22.251 -34.604 30.654 1.00 41.09 51 PRO B CA 1
ATOM 778 C C . PRO B 1 19 ? -23.369 -34.676 29.617 1.00 38.20 51 PRO B C 1
ATOM 779 O O . PRO B 1 19 ? -24.536 -34.914 29.947 1.00 39.59 51 PRO B O 1
ATOM 783 N N . LYS B 1 20 ? -23.015 -34.495 28.349 1.00 37.23 52 LYS B N 1
ATOM 784 C CA . LYS B 1 20 ? -23.992 -34.416 27.272 1.00 40.34 52 LYS B CA 1
ATOM 785 C C . LYS B 1 20 ? -24.303 -35.800 26.706 1.00 43.86 52 LYS B C 1
ATOM 786 O O . LYS B 1 20 ? -23.397 -36.528 26.284 1.00 45.62 52 LYS B O 1
ATOM 792 N N . ILE B 1 21 ? -25.593 -36.149 26.700 1.00 41.41 53 ILE B N 1
ATOM 793 C CA . ILE B 1 21 ? -26.101 -37.415 26.179 1.00 39.28 53 ILE B CA 1
ATOM 794 C C . ILE B 1 21 ? -26.999 -37.111 24.985 1.00 41.12 53 ILE B C 1
ATOM 795 O O . ILE B 1 21 ? -27.914 -36.285 25.087 1.00 39.24 53 ILE B O 1
ATOM 800 N N . GLY B 1 22 ? -26.730 -37.760 23.854 1.00 43.29 54 GLY B N 1
ATOM 801 C CA . GLY B 1 22 ? -27.503 -37.494 22.656 1.00 42.54 54 GLY B CA 1
ATOM 802 C C . GLY B 1 22 ? -28.383 -38.635 22.207 1.00 37.67 54 GLY B C 1
ATOM 803 O O . GLY B 1 22 ? -27.909 -39.583 21.574 1.00 37.77 54 GLY B O 1
ATOM 804 N N . VAL B 1 23 ? -29.665 -38.528 22.489 1.00 37.72 55 VAL B N 1
ATOM 805 C CA . VAL B 1 23 ? -30.651 -39.564 22.195 1.00 36.45 55 VAL B CA 1
ATOM 806 C C . VAL B 1 23 ? -31.268 -39.304 20.823 1.00 37.77 55 VAL B C 1
ATOM 807 O O . VAL B 1 23 ? -31.353 -38.160 20.359 1.00 40.10 55 VAL B O 1
ATOM 811 N N . TRP B 1 24 ? -31.658 -40.377 20.145 1.00 37.00 56 TRP B N 1
ATOM 812 C CA . TRP B 1 24 ? -32.355 -40.327 18.865 1.00 38.53 56 TRP B CA 1
ATOM 813 C C . TRP B 1 24 ? -33.607 -41.184 19.034 1.00 40.20 56 TRP B C 1
ATOM 814 O O . TRP B 1 24 ? -33.512 -42.413 18.970 1.00 45.26 56 TRP B O 1
ATOM 825 N N . SER B 1 25 ? -34.780 -40.597 19.250 1.00 38.46 57 SER B N 1
ATOM 826 C CA . SER B 1 25 ? -35.985 -41.422 19.236 1.00 40.71 57 SER B CA 1
ATOM 827 C C . SER B 1 25 ? -37.165 -40.591 18.782 1.00 41.92 57 SER B C 1
ATOM 828 O O . SER B 1 25 ? -37.433 -39.528 19.346 1.00 40.09 57 SER B O 1
ATOM 831 N N . TYR B 1 26 ? -37.881 -41.108 17.794 1.00 43.86 58 TYR B N 1
ATOM 832 C CA . TYR B 1 26 ? -39.079 -40.420 17.326 1.00 40.79 58 TYR B CA 1
ATOM 833 C C . TYR B 1 26 ? -40.126 -40.280 18.424 1.00 38.50 58 TYR B C 1
ATOM 834 O O . TYR B 1 26 ? -40.560 -39.146 18.680 1.00 40.20 58 TYR B O 1
ATOM 843 N N . PRO B 1 27 ? -40.533 -41.339 19.142 1.00 40.93 59 PRO B N 1
ATOM 844 C CA . PRO B 1 27 ? -41.643 -41.178 20.108 1.00 41.39 59 PRO B CA 1
ATOM 845 C C . PRO B 1 27 ? -41.364 -40.186 21.230 1.00 37.92 59 PRO B C 1
ATOM 846 O O . PRO B 1 27 ? -42.250 -39.399 21.591 1.00 36.56 59 PRO B O 1
ATOM 850 N N . ALA B 1 28 ? -40.155 -40.196 21.792 1.00 36.41 60 ALA B N 1
ATOM 851 C CA . ALA B 1 28 ? -39.846 -39.257 22.862 1.00 33.19 60 ALA B CA 1
ATOM 852 C C . ALA B 1 28 ? -39.708 -37.837 22.325 1.00 32.97 60 ALA B C 1
ATOM 853 O O . ALA B 1 28 ? -40.114 -36.873 22.984 1.00 31.17 60 ALA B O 1
ATOM 855 N N . PHE B 1 29 ? -39.139 -37.686 21.130 1.00 34.20 61 PHE B N 1
ATOM 856 C CA . PHE B 1 29 ? -39.057 -36.366 20.521 1.00 31.09 61 PHE B CA 1
ATOM 857 C C . PHE B 1 29 ? -40.447 -35.800 20.285 1.00 31.32 61 PHE B C 1
ATOM 858 O O . PHE B 1 29 ? -40.713 -34.643 20.598 1.00 31.05 61 PHE B O 1
ATOM 866 N N . LEU B 1 30 ? -41.359 -36.618 19.754 1.00 33.30 62 LEU B N 1
ATOM 867 C CA . LEU B 1 30 ? -42.732 -36.172 19.528 1.00 31.22 62 LEU B CA 1
ATOM 868 C C . LEU B 1 30 ? -43.450 -35.839 20.830 1.00 31.77 62 LEU B C 1
ATOM 869 O O . LEU B 1 30 ? -44.145 -34.824 20.907 1.00 34.19 62 LEU B O 1
ATOM 874 N N . VAL B 1 31 ? -43.280 -36.653 21.873 1.00 30.98 63 VAL B N 1
ATOM 875 C CA . VAL B 1 31 ? -43.885 -36.315 23.163 1.00 29.90 63 VAL B CA 1
ATOM 876 C C . VAL B 1 31 ? -43.375 -34.965 23.662 1.00 31.64 63 VAL B C 1
ATOM 877 O O . VAL B 1 31 ? -44.160 -34.045 23.956 1.00 32.59 63 VAL B O 1
ATOM 881 N N . LEU B 1 32 ? -42.048 -34.816 23.735 1.00 31.94 64 LEU B N 1
ATOM 882 C CA . LEU B 1 32 ? -41.470 -33.594 24.281 1.00 30.76 64 LEU B CA 1
ATOM 883 C C . LEU B 1 32 ? -41.842 -32.387 23.430 1.00 33.78 64 LEU B C 1
ATOM 884 O O . LEU B 1 32 ? -42.230 -31.340 23.960 1.00 34.85 64 LEU B O 1
ATOM 889 N N . GLN B 1 33 ? -41.768 -32.526 22.108 1.00 32.61 65 GLN B N 1
ATOM 890 C CA . GLN B 1 33 ? -42.030 -31.402 21.226 1.00 33.95 65 GLN B CA 1
ATOM 891 C C . GLN B 1 33 ? -43.499 -31.005 21.272 1.00 37.84 65 GLN B C 1
ATOM 892 O O . GLN B 1 33 ? -43.824 -29.807 21.283 1.00 39.19 65 GLN B O 1
ATOM 898 N N . TYR B 1 34 ? -44.405 -31.993 21.303 1.00 34.70 66 TYR B N 1
ATOM 899 C CA . TYR B 1 34 ? -45.821 -31.688 21.435 1.00 33.35 66 TYR B CA 1
ATOM 900 C C . TYR B 1 34 ? -46.068 -30.869 22.692 1.00 35.05 66 TYR B C 1
ATOM 901 O O . TYR B 1 34 ? -46.732 -29.826 22.649 1.00 37.51 66 TYR B O 1
ATOM 910 N N . LEU B 1 35 ? -45.519 -31.314 23.823 1.00 36.31 67 LEU B N 1
ATOM 911 C CA . LEU B 1 35 ? -45.712 -30.551 25.053 1.00 37.25 67 LEU B CA 1
ATOM 912 C C . LEU B 1 35 ? -45.094 -29.155 24.951 1.00 37.77 67 LEU B C 1
ATOM 913 O O . LEU B 1 35 ? -45.682 -28.175 25.423 1.00 37.83 67 LEU B O 1
ATOM 918 N N . TYR B 1 36 ? -43.920 -29.042 24.322 1.00 35.18 68 TYR B N 1
ATOM 919 C CA . TYR B 1 36 ? -43.300 -27.735 24.108 1.00 35.46 68 TYR B CA 1
ATOM 920 C C . TYR B 1 36 ? -44.238 -26.785 23.368 1.00 39.24 68 TYR B C 1
ATOM 921 O O . TYR B 1 36 ? -44.282 -25.582 23.662 1.00 40.64 68 TYR B O 1
ATOM 930 N N . HIS B 1 37 ? -44.981 -27.301 22.395 1.00 39.65 69 HIS B N 1
ATOM 931 C CA . HIS B 1 37 ? -45.880 -26.449 21.623 1.00 39.97 69 HIS B CA 1
ATOM 932 C C . HIS B 1 37 ? -47.277 -26.310 22.220 1.00 37.35 69 HIS B C 1
ATOM 933 O O . HIS B 1 37 ? -48.075 -25.533 21.690 1.00 37.34 69 HIS B O 1
ATOM 940 N N . THR B 1 38 ? -47.608 -27.032 23.285 1.00 36.61 70 THR B N 1
ATOM 941 C CA . THR B 1 38 ? -48.939 -26.875 23.852 1.00 34.86 70 THR B CA 1
ATOM 942 C C . THR B 1 38 ? -48.976 -26.328 25.273 1.00 37.85 70 THR B C 1
ATOM 943 O O . THR B 1 38 ? -49.989 -25.735 25.650 1.00 40.19 70 THR B O 1
ATOM 947 N N . VAL B 1 39 ? -47.937 -26.512 26.080 1.00 37.79 71 VAL B N 1
ATOM 948 C CA . VAL B 1 39 ? -47.928 -25.975 27.435 1.00 39.33 71 VAL B CA 1
ATOM 949 C C . VAL B 1 39 ? -46.834 -24.916 27.540 1.00 42.89 71 VAL B C 1
ATOM 950 O O . VAL B 1 39 ? -45.659 -25.205 27.286 1.00 41.47 71 VAL B O 1
ATOM 954 N N . PRO B 1 40 ? -47.173 -23.671 27.875 1.00 42.74 72 PRO B N 1
ATOM 955 C CA . PRO B 1 40 ? -46.158 -22.617 27.918 1.00 40.75 72 PRO B CA 1
ATOM 956 C C . PRO B 1 40 ? -45.174 -22.841 29.051 1.00 41.64 72 PRO B C 1
ATOM 957 O O . PRO B 1 40 ? -45.502 -23.421 30.089 1.00 44.88 72 PRO B O 1
ATOM 961 N N . GLY B 1 41 ? -43.952 -22.370 28.836 1.00 41.82 73 GLY B N 1
ATOM 962 C CA . GLY B 1 41 ? -42.902 -22.551 29.813 1.00 42.43 73 GLY B CA 1
ATOM 963 C C . GLY B 1 41 ? -42.295 -23.934 29.861 1.00 40.75 73 GLY B C 1
ATOM 964 O O . GLY B 1 41 ? -41.492 -24.201 30.761 1.00 42.81 73 GLY B O 1
ATOM 965 N N . PHE B 1 42 ? -42.632 -24.813 28.915 1.00 40.14 74 PHE B N 1
ATOM 966 C CA . PHE B 1 42 ? -42.188 -26.205 28.968 1.00 43.05 74 PHE B CA 1
ATOM 967 C C . PHE B 1 42 ? -40.708 -26.310 28.605 1.00 42.66 74 PHE B C 1
ATOM 968 O O . PHE B 1 42 ? -40.287 -25.881 27.523 1.00 40.31 74 PHE B O 1
ATOM 976 N N . LYS B 1 43 ? -39.922 -26.898 29.500 1.00 41.85 75 LYS B N 1
ATOM 977 C CA . LYS B 1 43 ? -38.506 -27.135 29.261 1.00 39.87 75 LYS B CA 1
ATOM 978 C C . LYS B 1 43 ? -38.350 -28.594 28.851 1.00 38.69 75 LYS B C 1
ATOM 979 O O . LYS B 1 43 ? -38.507 -29.499 29.677 1.00 37.05 75 LYS B O 1
ATOM 985 N N . MET B 1 44 ? -38.054 -28.817 27.570 1.00 37.06 76 MET B N 1
ATOM 986 C CA . MET B 1 44 ? -37.981 -30.174 27.046 1.00 32.46 76 MET B CA 1
ATOM 987 C C . MET B 1 44 ? -36.796 -30.937 27.620 1.00 33.04 76 MET B C 1
ATOM 988 O O . MET B 1 44 ? -36.939 -32.085 28.042 1.00 32.65 76 MET B O 1
ATOM 993 N N . SER B 1 45 ? -35.607 -30.333 27.620 1.00 34.00 77 SER B N 1
ATOM 994 C CA . SER B 1 45 ? -34.417 -31.106 27.957 1.00 32.83 77 SER B CA 1
ATOM 995 C C . SER B 1 45 ? -34.310 -31.386 29.449 1.00 34.98 77 SER B C 1
ATOM 996 O O . SER B 1 45 ? -33.725 -32.401 29.839 1.00 36.65 77 SER B O 1
ATOM 999 N N . ARG B 1 46 ? -34.881 -30.529 30.296 1.00 35.52 78 ARG B N 1
ATOM 1000 C CA . ARG B 1 46 ? -34.946 -30.842 31.722 1.00 37.81 78 ARG B CA 1
ATOM 1001 C C . ARG B 1 46 ? -35.892 -32.008 32.006 1.00 39.83 78 ARG B C 1
ATOM 1002 O O . ARG B 1 46 ? -35.575 -32.894 32.811 1.00 39.89 78 ARG B O 1
ATOM 1010 N N . THR B 1 47 ? -37.072 -32.022 31.378 1.00 40.94 79 THR B N 1
ATOM 1011 C CA . THR B 1 47 ? -37.967 -33.153 31.591 1.00 39.29 79 THR B CA 1
ATOM 1012 C C . THR B 1 47 ? -37.426 -34.409 30.913 1.00 35.96 79 THR B C 1
ATOM 1013 O O . THR B 1 47 ? -37.686 -35.518 31.382 1.00 38.43 79 THR B O 1
ATOM 1017 N N . ALA B 1 48 ? -36.636 -34.258 29.846 1.00 34.72 80 ALA B N 1
ATOM 1018 C CA . ALA B 1 48 ? -35.926 -35.401 29.279 1.00 33.36 80 ALA B CA 1
ATOM 1019 C C . ALA B 1 48 ? -34.864 -35.906 30.238 1.00 34.82 80 ALA B C 1
ATOM 1020 O O . ALA B 1 48 ? -34.642 -37.112 30.339 1.00 38.15 80 ALA B O 1
ATOM 1022 N N . LYS B 1 49 ? -34.188 -34.997 30.937 1.00 36.00 81 LYS B N 1
ATOM 1023 C CA . LYS B 1 49 ? -33.282 -35.400 32.004 1.00 36.14 81 LYS B CA 1
ATOM 1024 C C . LYS B 1 49 ? -34.026 -36.183 33.074 1.00 38.23 81 LYS B C 1
ATOM 1025 O O . LYS B 1 49 ? -33.564 -37.235 33.529 1.00 39.38 81 LYS B O 1
ATOM 1031 N N . GLU B 1 50 ? -35.191 -35.679 33.480 1.00 35.94 82 GLU B N 1
ATOM 1032 C CA . GLU B 1 50 ? -35.995 -36.359 34.489 1.00 36.26 82 GLU B CA 1
ATOM 1033 C C . GLU B 1 50 ? -36.358 -37.764 34.028 1.00 35.35 82 GLU B C 1
ATOM 1034 O O . GLU B 1 50 ? -36.158 -38.743 34.754 1.00 34.81 82 GLU B O 1
ATOM 1040 N N . ALA B 1 51 ? -36.873 -37.871 32.798 1.00 36.38 83 ALA B N 1
ATOM 1041 C CA . ALA B 1 51 ? -37.262 -39.154 32.224 1.00 34.62 83 ALA B CA 1
ATOM 1042 C C . ALA B 1 51 ? -36.090 -40.109 32.179 1.00 36.38 83 ALA B C 1
ATOM 1043 O O . ALA B 1 51 ? -36.184 -41.258 32.630 1.00 40.26 83 ALA B O 1
ATOM 1045 N N . LEU B 1 52 ? -34.983 -39.656 31.596 1.00 36.68 84 LEU B N 1
ATOM 1046 C CA . LEU B 1 52 ? -33.852 -40.532 31.364 1.00 37.23 84 LEU B CA 1
ATOM 1047 C C . LEU B 1 52 ? -33.261 -40.995 32.685 1.00 39.60 84 LEU B C 1
ATOM 1048 O O . LEU B 1 52 ? -32.955 -42.179 32.845 1.00 44.01 84 LEU B O 1
ATOM 1053 N N . GLU B 1 53 ? -33.126 -40.088 33.657 1.00 37.15 85 GLU B N 1
ATOM 1054 C CA . GLU B 1 53 ? -32.636 -40.496 34.966 1.00 39.81 85 GLU B CA 1
ATOM 1055 C C . GLU B 1 53 ? -33.578 -41.500 35.619 1.00 40.90 85 GLU B C 1
ATOM 1056 O O . GLU B 1 53 ? -33.128 -42.483 36.215 1.00 41.81 85 GLU B O 1
ATOM 1062 N N . LYS B 1 54 ? -34.891 -41.284 35.504 1.00 41.18 86 LYS B N 1
ATOM 1063 C CA . LYS B 1 54 ? -35.839 -42.190 36.144 1.00 42.56 86 LYS B CA 1
ATOM 1064 C C . LYS B 1 54 ? -35.758 -43.595 35.550 1.00 45.71 86 LYS B C 1
ATOM 1065 O O . LYS B 1 54 ? -35.770 -44.593 36.282 1.00 45.16 86 LYS B O 1
ATOM 1071 N N . GLY B 1 55 ? -35.686 -43.697 34.223 1.00 42.36 87 GLY B N 1
ATOM 1072 C CA . GLY B 1 55 ? -35.585 -45.012 33.612 1.00 40.98 87 GLY B CA 1
ATOM 1073 C C . GLY B 1 55 ? -34.250 -45.672 33.891 1.00 43.03 87 GLY B C 1
ATOM 1074 O O . GLY B 1 55 ? -34.180 -46.864 34.217 1.00 44.53 87 GLY B O 1
ATOM 1075 N N . LEU B 1 56 ? -33.172 -44.900 33.794 1.00 42.41 88 LEU B N 1
ATOM 1076 C CA . LEU B 1 56 ? -31.846 -45.474 33.903 1.00 39.89 88 LEU B CA 1
ATOM 1077 C C . LEU B 1 56 ? -31.570 -45.912 35.333 1.00 41.89 88 LEU B C 1
ATOM 1078 O O . LEU B 1 56 ? -30.918 -46.935 35.552 1.00 46.09 88 LEU B O 1
ATOM 1083 N N . LYS B 1 57 ? -32.102 -45.179 36.318 1.00 43.92 89 LYS B N 1
ATOM 1084 C CA . LYS B 1 57 ? -32.047 -45.551 37.728 1.00 45.95 89 LYS B CA 1
ATOM 1085 C C . LYS B 1 57 ? -32.823 -46.832 38.006 1.00 44.73 89 LYS B C 1
ATOM 1086 O O . LYS B 1 57 ? -32.712 -47.395 39.100 1.00 43.99 89 LYS B O 1
ATOM 1092 N N . GLU B 1 58 ? -33.605 -47.294 37.037 1.00 43.97 90 GLU B N 1
ATOM 1093 C CA . GLU B 1 58 ? -34.375 -48.520 37.148 1.00 47.65 90 GLU B CA 1
ATOM 1094 C C . GLU B 1 58 ? -33.738 -49.675 36.397 1.00 47.15 90 GLU B C 1
ATOM 1095 O O . GLU B 1 58 ? -33.952 -50.833 36.767 1.00 50.49 90 GLU B O 1
ATOM 1101 N N . MET B 1 59 ? -32.972 -49.387 35.345 1.00 45.06 91 MET B N 1
ATOM 1102 C CA . MET B 1 59 ? -32.248 -50.450 34.650 1.00 45.05 91 MET B CA 1
ATOM 1103 C C . MET B 1 59 ? -30.920 -50.815 35.324 1.00 45.88 91 MET B C 1
ATOM 1104 O O . MET B 1 59 ? -30.544 -51.991 35.322 1.00 44.35 91 MET B O 1
ATOM 1109 N N . TYR B 1 60 ? -30.207 -49.849 35.911 1.00 44.71 92 TYR B N 1
ATOM 1110 C CA . TYR B 1 60 ? -28.949 -50.101 36.622 1.00 47.45 92 TYR B CA 1
ATOM 1111 C C . TYR B 1 60 ? -28.993 -49.441 37.996 1.00 47.93 92 TYR B C 1
ATOM 1112 O O . TYR B 1 60 ? -28.360 -48.403 38.217 1.00 52.73 92 TYR B O 1
ATOM 1121 N N . PRO B 1 61 ? -29.720 -50.028 38.950 1.00 48.56 93 PRO B N 1
ATOM 1122 C CA . PRO B 1 61 ? -29.908 -49.340 40.247 1.00 50.52 93 PRO B CA 1
ATOM 1123 C C . PRO B 1 61 ? -28.622 -49.064 41.023 1.00 52.84 93 PRO B C 1
ATOM 1124 O O . PRO B 1 61 ? -28.431 -47.941 41.516 1.00 54.48 93 PRO B O 1
ATOM 1128 N N . THR B 1 62 ? -27.734 -50.052 41.145 1.00 51.65 94 THR B N 1
ATOM 1129 C CA . THR B 1 62 ? -26.483 -49.853 41.881 1.00 54.72 94 THR B CA 1
ATOM 1130 C C . THR B 1 62 ? -25.612 -48.768 41.254 1.00 54.66 94 THR B C 1
ATOM 1131 O O . THR B 1 62 ? -25.107 -47.865 41.944 1.00 53.26 94 THR B O 1
ATOM 1135 N N . LEU B 1 63 ? -25.409 -48.859 39.941 1.00 54.68 95 LEU B N 1
ATOM 1136 C CA . LEU B 1 63 ? -24.559 -47.901 39.249 1.00 53.36 95 LEU B CA 1
ATOM 1137 C C . LEU B 1 63 ? -25.124 -46.497 39.353 1.00 54.61 95 LEU B C 1
ATOM 1138 O O . LEU B 1 63 ? -24.381 -45.538 39.598 1.00 57.23 95 LEU B O 1
ATOM 1143 N N . PHE B 1 64 ? -26.440 -46.357 39.175 1.00 53.04 96 PHE B N 1
ATOM 1144 C CA . PHE B 1 64 ? -27.045 -45.036 39.277 1.00 56.11 96 PHE B CA 1
ATOM 1145 C C . PHE B 1 64 ? -26.914 -44.481 40.686 1.00 58.75 96 PHE B C 1
ATOM 1146 O O . PHE B 1 64 ? -26.657 -43.287 40.860 1.00 59.81 96 PHE B O 1
ATOM 1154 N N . THR B 1 65 ? -27.092 -45.324 41.706 1.00 58.68 97 THR B N 1
ATOM 1155 C CA . THR B 1 65 ? -26.905 -44.847 43.072 1.00 58.64 97 THR B CA 1
ATOM 1156 C C . THR B 1 65 ? -25.494 -44.305 43.269 1.00 59.37 97 THR B C 1
ATOM 1157 O O . THR B 1 65 ? -25.309 -43.212 43.825 1.00 57.40 97 THR B O 1
ATOM 1161 N N . ILE B 1 66 ? -24.484 -45.039 42.782 1.00 60.07 98 ILE B N 1
ATOM 1162 C CA . ILE B 1 66 ? -23.099 -44.601 42.969 1.00 61.36 98 ILE B CA 1
ATOM 1163 C C . ILE B 1 66 ? -22.848 -43.292 42.221 1.00 65.09 98 ILE B C 1
ATOM 1164 O O . ILE B 1 66 ? -22.227 -42.352 42.751 1.00 67.18 98 ILE B O 1
ATOM 1169 N N . ALA B 1 67 ? -23.335 -43.211 40.978 1.00 63.68 99 ALA B N 1
ATOM 1170 C CA . ALA B 1 67 ? -23.166 -42.002 40.179 1.00 62.40 99 ALA B CA 1
ATOM 1171 C C . ALA B 1 67 ? -23.871 -40.811 40.816 1.00 63.96 99 ALA B C 1
ATOM 1172 O O . ALA B 1 67 ? -23.332 -39.699 40.830 1.00 64.47 99 ALA B O 1
ATOM 1174 N N . GLU B 1 68 ? -25.080 -41.024 41.344 1.00 64.68 100 GLU B N 1
ATOM 1175 C CA . GLU B 1 68 ? -25.820 -39.953 42.004 1.00 67.27 100 GLU B CA 1
ATOM 1176 C C . GLU B 1 68 ? -25.078 -39.462 43.237 1.00 69.10 100 GLU B C 1
ATOM 1177 O O . GLU B 1 68 ? -25.038 -38.255 43.506 1.00 70.38 100 GLU B O 1
ATOM 1183 N N . LYS B 1 69 ? -24.501 -40.388 44.009 1.00 69.06 101 LYS B N 1
ATOM 1184 C CA . LYS B 1 69 ? -23.701 -39.999 45.167 1.00 70.28 101 LYS B CA 1
ATOM 1185 C C . LYS B 1 69 ? -22.547 -39.095 44.745 1.00 70.56 101 LYS B C 1
ATOM 1186 O O . LYS B 1 69 ? -22.324 -38.026 45.334 1.00 71.81 101 LYS B O 1
ATOM 1192 N N . ILE B 1 70 ? -21.823 -39.497 43.697 1.00 70.15 102 ILE B N 1
ATOM 1193 C CA . ILE B 1 70 ? -20.671 -38.713 43.253 1.00 69.14 102 ILE B CA 1
ATOM 1194 C C . ILE B 1 70 ? -21.111 -37.348 42.734 1.00 68.34 102 ILE B C 1
ATOM 1195 O O . ILE B 1 70 ? -20.428 -36.336 42.942 1.00 68.90 102 ILE B O 1
ATOM 1200 N N . ALA B 1 71 ? -22.249 -37.299 42.041 1.00 68.72 103 ALA B N 1
ATOM 1201 C CA . ALA B 1 71 ? -22.720 -36.037 41.480 1.00 68.45 103 ALA B CA 1
ATOM 1202 C C . ALA B 1 71 ? -23.182 -35.081 42.572 1.00 71.95 103 ALA B C 1
ATOM 1203 O O . ALA B 1 71 ? -22.914 -33.876 42.503 1.00 71.10 103 ALA B O 1
ATOM 1205 N N . LYS B 1 72 ? -23.890 -35.597 43.583 1.00 73.75 104 LYS B N 1
ATOM 1206 C CA . LYS B 1 72 ? -24.387 -34.743 44.657 1.00 74.42 104 LYS B CA 1
ATOM 1207 C C . LYS B 1 72 ? -23.244 -34.218 45.518 1.00 77.06 104 LYS B C 1
ATOM 1208 O O . LYS B 1 72 ? -23.193 -33.022 45.837 1.00 77.71 104 LYS B O 1
ATOM 1214 N N . GLU B 1 73 ? -22.300 -35.095 45.888 1.00 76.85 105 GLU B N 1
ATOM 1215 C CA . GLU B 1 73 ? -21.135 -34.638 46.644 1.00 77.26 105 GLU B CA 1
ATOM 1216 C C . GLU B 1 73 ? -20.205 -33.761 45.816 1.00 78.47 105 GLU B C 1
ATOM 1217 O O . GLU B 1 73 ? -19.154 -33.346 46.320 1.00 81.92 105 GLU B O 1
ATOM 1223 N N . ARG B 1 74 ? -20.566 -33.477 44.565 1.00 76.84 106 ARG B N 1
ATOM 1224 C CA . ARG B 1 74 ? -19.782 -32.627 43.683 1.00 76.62 106 ARG B CA 1
ATOM 1225 C C . ARG B 1 74 ? -20.071 -31.142 43.873 1.00 80.73 106 ARG B C 1
ATOM 1226 O O . ARG B 1 74 ? -19.322 -30.313 43.342 1.00 82.20 106 ARG B O 1
ATOM 1234 N N . PHE B 1 75 ? -21.116 -30.776 44.615 1.00 80.50 107 PHE B N 1
ATOM 1235 C CA . PHE B 1 75 ? -21.449 -29.362 44.760 1.00 84.79 107 PHE B CA 1
ATOM 1236 C C . PHE B 1 75 ? -20.351 -28.616 45.517 1.00 85.76 107 PHE B C 1
ATOM 1237 O O . PHE B 1 75 ? -19.940 -29.018 46.612 1.00 82.53 107 PHE B O 1
ATOM 1245 N N . LYS B 1 76 ? -19.890 -27.518 44.927 1.00 87.25 108 LYS B N 1
ATOM 1246 C CA . LYS B 1 76 ? -18.772 -26.746 45.458 1.00 89.94 108 LYS B CA 1
ATOM 1247 C C . LYS B 1 76 ? -19.020 -25.241 45.307 1.00 90.09 108 LYS B C 1
ATOM 1248 O O . LYS B 1 76 ? -18.378 -24.555 44.510 1.00 87.49 108 LYS B O 1
ATOM 1254 N N . ASN C 1 2 ? -62.146 -11.364 36.641 1.00 62.46 34 ASN C N 1
ATOM 1255 C CA . ASN C 1 2 ? -61.052 -10.690 35.949 1.00 64.69 34 ASN C CA 1
ATOM 1256 C C . ASN C 1 2 ? -61.461 -10.247 34.543 1.00 60.08 34 ASN C C 1
ATOM 1257 O O . ASN C 1 2 ? -62.093 -10.988 33.798 1.00 54.20 34 ASN C O 1
ATOM 1262 N N . GLU C 1 3 ? -61.065 -9.028 34.188 1.00 64.88 35 GLU C N 1
ATOM 1263 C CA . GLU C 1 3 ? -61.676 -8.283 33.092 1.00 63.63 35 GLU C CA 1
ATOM 1264 C C . GLU C 1 3 ? -60.605 -7.652 32.203 1.00 59.76 35 GLU C C 1
ATOM 1265 O O . GLU C 1 3 ? -60.647 -6.461 31.887 1.00 55.89 35 GLU C O 1
ATOM 1271 N N . GLU C 1 4 ? -59.645 -8.486 31.787 1.00 60.87 36 GLU C N 1
ATOM 1272 C CA . GLU C 1 4 ? -58.395 -8.193 31.076 1.00 60.26 36 GLU C CA 1
ATOM 1273 C C . GLU C 1 4 ? -57.389 -7.498 31.987 1.00 61.71 36 GLU C C 1
ATOM 1274 O O . GLU C 1 4 ? -56.325 -7.070 31.523 1.00 58.07 36 GLU C O 1
ATOM 1280 N N . GLU C 1 5 ? -57.719 -7.340 33.264 1.00 64.84 37 GLU C N 1
ATOM 1281 C CA . GLU C 1 5 ? -56.802 -7.180 34.382 1.00 60.80 37 GLU C CA 1
ATOM 1282 C C . GLU C 1 5 ? -56.152 -8.501 34.770 1.00 63.15 37 GLU C C 1
ATOM 1283 O O . GLU C 1 5 ? -55.484 -8.583 35.805 1.00 64.46 37 GLU C O 1
ATOM 1289 N N . LYS C 1 6 ? -56.361 -9.528 33.940 1.00 63.00 38 LYS C N 1
ATOM 1290 C CA . LYS C 1 6 ? -55.649 -10.794 34.063 1.00 58.38 38 LYS C CA 1
ATOM 1291 C C . LYS C 1 6 ? -54.150 -10.594 33.889 1.00 57.16 38 LYS C C 1
ATOM 1292 O O . LYS C 1 6 ? -53.342 -11.167 34.633 1.00 61.76 38 LYS C O 1
ATOM 1298 N N . ILE C 1 7 ? -53.765 -9.774 32.909 1.00 54.83 39 ILE C N 1
ATOM 1299 C CA . ILE C 1 7 ? -52.356 -9.547 32.609 1.00 49.25 39 ILE C CA 1
ATOM 1300 C C . ILE C 1 7 ? -51.630 -9.005 33.832 1.00 50.01 39 ILE C C 1
ATOM 1301 O O . ILE C 1 7 ? -50.505 -9.413 34.136 1.00 52.21 39 ILE C O 1
ATOM 1306 N N . LYS C 1 8 ? -52.262 -8.086 34.559 1.00 53.96 40 LYS C N 1
ATOM 1307 C CA . LYS C 1 8 ? -51.608 -7.503 35.724 1.00 53.40 40 LYS C CA 1
ATOM 1308 C C . LYS C 1 8 ? -51.422 -8.545 36.821 1.00 54.39 40 LYS C C 1
ATOM 1309 O O . LYS C 1 8 ? -50.395 -8.554 37.512 1.00 54.05 40 LYS C O 1
ATOM 1315 N N . ASN C 1 9 ? -52.399 -9.443 36.982 1.00 56.19 41 ASN C N 1
ATOM 1316 C CA . ASN C 1 9 ? -52.285 -10.513 37.971 1.00 60.11 41 ASN C CA 1
ATOM 1317 C C . ASN C 1 9 ? -51.164 -11.482 37.621 1.00 57.35 41 ASN C C 1
ATOM 1318 O O . ASN C 1 9 ? -50.484 -11.999 38.514 1.00 58.92 41 ASN C O 1
ATOM 1323 N N . ASP C 1 10 ? -50.981 -11.771 36.331 1.00 54.58 42 ASP C N 1
ATOM 1324 C CA . ASP C 1 10 ? -49.874 -12.631 35.919 1.00 52.51 42 ASP C CA 1
ATOM 1325 C C . ASP C 1 10 ? -48.532 -11.942 36.130 1.00 52.12 42 ASP C C 1
ATOM 1326 O O . ASP C 1 10 ? -47.550 -12.576 36.539 1.00 52.83 42 ASP C O 1
ATOM 1331 N N . MET C 1 11 ? -48.475 -10.644 35.844 1.00 51.83 43 MET C N 1
ATOM 1332 C CA . MET C 1 11 ? -47.227 -9.902 35.947 1.00 48.69 43 MET C CA 1
ATOM 1333 C C . MET C 1 11 ? -46.799 -9.725 37.397 1.00 52.30 43 MET C C 1
ATOM 1334 O O . MET C 1 11 ? -45.605 -9.792 37.708 1.00 54.41 43 MET C O 1
AT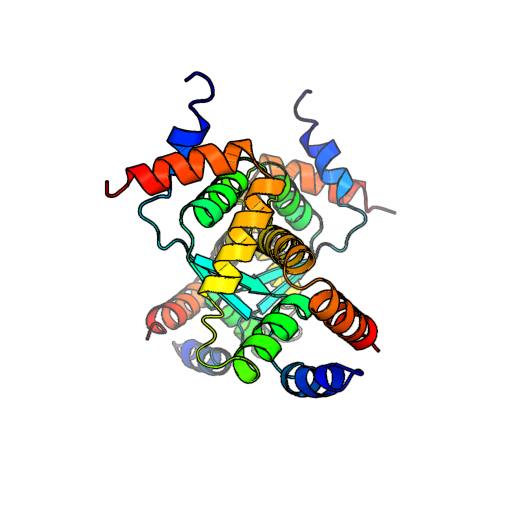OM 1339 N N . LEU C 1 12 ? -47.753 -9.505 38.301 1.00 55.32 44 LEU C N 1
ATOM 1340 C CA . LEU C 1 12 ? -47.403 -9.272 39.698 1.00 56.91 44 LEU C CA 1
ATOM 1341 C C . LEU C 1 12 ? -46.865 -10.532 40.377 1.00 55.26 44 LEU C C 1
ATOM 1342 O O . LEU C 1 12 ? -46.353 -10.446 41.499 1.00 53.54 44 LEU C O 1
ATOM 1347 N N . LYS C 1 13 ? -46.968 -11.695 39.725 1.00 51.81 45 LYS C N 1
ATOM 1348 C CA . LYS C 1 13 ? -46.312 -12.910 40.183 1.00 49.58 45 LYS C CA 1
ATOM 1349 C C . LYS C 1 13 ? -44.822 -12.934 39.872 1.00 53.23 45 LYS C C 1
ATOM 1350 O O . LYS C 1 13 ? -44.129 -13.851 40.329 1.00 55.46 45 LYS C O 1
ATOM 1356 N N . TYR C 1 14 ? -44.313 -11.959 39.111 1.00 53.43 46 TYR C N 1
ATOM 1357 C CA . TYR C 1 14 ? -42.938 -11.980 38.624 1.00 51.88 46 TYR C CA 1
ATOM 1358 C C . TYR C 1 14 ? -42.100 -10.886 39.258 1.00 52.55 46 TYR C C 1
ATOM 1359 O O . TYR C 1 14 ? -40.869 -10.949 39.186 1.00 53.42 46 TYR C O 1
ATOM 1368 N N . ILE C 1 15 ? -42.754 -9.871 39.837 1.00 55.43 47 ILE C N 1
ATOM 1369 C CA . ILE C 1 15 ? -42.122 -8.602 40.196 1.00 54.07 47 ILE C CA 1
ATOM 1370 C C . ILE C 1 15 ? -41.004 -8.797 41.211 1.00 57.07 47 ILE C C 1
ATOM 1371 O O . ILE C 1 15 ? -40.056 -8.001 41.265 1.00 57.09 47 ILE C O 1
ATOM 1376 N N . GLU C 1 16 ? -41.087 -9.851 42.028 1.00 58.21 48 GLU C N 1
ATOM 1377 C CA . GLU C 1 16 ? -40.061 -10.105 43.029 1.00 55.48 48 GLU C CA 1
ATOM 1378 C C . GLU C 1 16 ? -38.720 -10.490 42.413 1.00 50.88 48 GLU C C 1
ATOM 1379 O O . GLU C 1 16 ? -37.685 -10.316 43.064 1.00 53.01 48 GLU C O 1
ATOM 1385 N N . LYS C 1 17 ? -38.715 -10.986 41.177 1.00 49.19 49 LYS C N 1
ATOM 1386 C CA . LYS C 1 17 ? -37.505 -11.511 40.565 1.00 45.93 49 LYS C CA 1
ATOM 1387 C C . LYS C 1 17 ? -36.548 -10.398 40.142 1.00 50.01 49 LYS C C 1
ATOM 1388 O O . LYS C 1 17 ? -36.921 -9.230 39.987 1.00 47.20 49 LYS C O 1
ATOM 1394 N N . ASP C 1 18 ? -35.292 -10.791 39.962 1.00 51.19 50 ASP C N 1
ATOM 1395 C CA . ASP C 1 18 ? -34.273 -9.991 39.295 1.00 46.56 50 ASP C CA 1
ATOM 1396 C C . ASP C 1 18 ? -34.656 -9.808 37.835 1.00 42.75 50 ASP C C 1
ATOM 1397 O O . ASP C 1 18 ? -34.563 -10.770 37.062 1.00 42.76 50 ASP C O 1
ATOM 1402 N N . PRO C 1 19 ? -35.072 -8.629 37.411 1.00 41.69 51 PRO C N 1
ATOM 1403 C CA . PRO C 1 19 ? -35.494 -8.452 36.007 1.00 41.32 51 PRO C CA 1
ATOM 1404 C C . PRO C 1 19 ? -34.320 -8.370 35.038 1.00 42.26 51 PRO C C 1
ATOM 1405 O O . PRO C 1 19 ? -34.003 -7.319 34.479 1.00 45.27 51 PRO C O 1
ATOM 1409 N N . LYS C 1 20 ? -33.653 -9.497 34.809 1.00 41.45 52 LYS C N 1
ATOM 1410 C CA . LYS C 1 20 ? -32.530 -9.535 33.883 1.00 40.84 52 LYS C CA 1
ATOM 1411 C C . LYS C 1 20 ? -32.970 -10.088 32.532 1.00 39.17 52 LYS C C 1
ATOM 1412 O O . LYS C 1 20 ? -33.884 -10.911 32.439 1.00 37.76 52 LYS C O 1
ATOM 1418 N N . ILE C 1 21 ? -32.329 -9.583 31.477 1.00 40.17 53 ILE C N 1
ATOM 1419 C CA . ILE C 1 21 ? -32.563 -10.007 30.098 1.00 40.09 53 ILE C CA 1
ATOM 1420 C C . ILE C 1 21 ? -31.208 -10.109 29.402 1.00 38.45 53 ILE C C 1
ATOM 1421 O O . ILE C 1 21 ? -30.451 -9.133 29.369 1.00 36.46 53 ILE C O 1
ATOM 1426 N N . GLY C 1 22 ? -30.891 -11.285 28.864 1.00 37.30 54 GLY C N 1
ATOM 1427 C CA . GLY C 1 22 ? -29.619 -11.490 28.201 1.00 35.10 54 GLY C CA 1
ATOM 1428 C C . GLY C 1 22 ? -29.779 -11.639 26.705 1.00 37.00 54 GLY C C 1
ATOM 1429 O O . GLY C 1 22 ? -30.316 -12.638 26.219 1.00 42.15 54 GLY C O 1
ATOM 1430 N N . VAL C 1 23 ? -29.313 -10.657 25.961 1.00 33.30 55 VAL C N 1
ATOM 1431 C CA . VAL C 1 23 ? -29.499 -10.609 24.518 1.00 33.67 55 VAL C CA 1
ATOM 1432 C C . VAL C 1 23 ? -28.198 -10.995 23.830 1.00 37.55 55 VAL C C 1
ATOM 1433 O O . VAL C 1 23 ? -27.107 -10.677 24.318 1.00 37.77 55 VAL C O 1
ATOM 1437 N N . TRP C 1 24 ? -28.310 -11.698 22.703 1.00 39.28 56 TRP C N 1
ATOM 1438 C CA . TRP C 1 24 ? -27.166 -12.126 21.901 1.00 40.34 56 TRP C CA 1
ATOM 1439 C C . TRP C 1 24 ? -27.401 -11.667 20.469 1.00 45.24 56 TRP C C 1
ATOM 1440 O O . TRP C 1 24 ? -28.263 -12.224 19.780 1.00 49.11 56 TRP C O 1
ATOM 1451 N N . SER C 1 25 ? -26.649 -10.659 20.017 1.00 45.91 57 SER C N 1
ATOM 1452 C CA . SER C 1 25 ? -26.780 -10.199 18.635 1.00 49.98 57 SER C CA 1
ATOM 1453 C C . SER C 1 25 ? -25.538 -9.424 18.236 1.00 49.35 57 SER C C 1
ATOM 1454 O O . SER C 1 25 ? -25.174 -8.460 18.914 1.00 47.57 57 SER C O 1
ATOM 1457 N N . TYR C 1 26 ? -24.914 -9.831 17.127 1.00 52.50 58 TYR C N 1
ATOM 1458 C CA . TYR C 1 26 ? -23.765 -9.100 16.594 1.00 51.10 58 TYR C CA 1
ATOM 1459 C C . TYR C 1 26 ? -24.078 -7.652 16.236 1.00 52.27 58 TYR C C 1
ATOM 1460 O O . TYR C 1 26 ? -23.327 -6.764 16.675 1.00 53.72 58 TYR C O 1
ATOM 1469 N N . PRO C 1 27 ? -25.124 -7.329 15.462 1.00 50.40 59 PRO C N 1
ATOM 1470 C CA . PRO C 1 27 ? -25.309 -5.913 15.083 1.00 49.97 59 PRO C CA 1
ATOM 1471 C C . PRO C 1 27 ? -25.418 -4.979 16.276 1.00 46.95 59 PRO C C 1
ATOM 1472 O O . PRO C 1 27 ? -24.694 -3.973 16.348 1.00 54.02 59 PRO C O 1
ATOM 1476 N N . ALA C 1 28 ? -26.280 -5.305 17.238 1.00 47.19 60 ALA C N 1
ATOM 1477 C CA . ALA C 1 28 ? -26.496 -4.417 18.374 1.00 46.21 60 ALA C CA 1
ATOM 1478 C C . ALA C 1 28 ? -25.298 -4.391 19.309 1.00 45.47 60 ALA C C 1
ATOM 1479 O O . ALA C 1 28 ? -24.999 -3.345 19.897 1.00 48.24 60 ALA C O 1
ATOM 1481 N N . PHE C 1 29 ? -24.600 -5.516 19.458 1.00 42.39 61 PHE C N 1
ATOM 1482 C CA . PHE C 1 29 ? -23.374 -5.511 20.246 1.00 44.71 61 PHE C CA 1
ATOM 1483 C C . PHE C 1 29 ? -22.327 -4.598 19.631 1.00 50.07 61 PHE C C 1
ATOM 1484 O O . PHE C 1 29 ? -21.714 -3.783 20.329 1.00 52.37 61 PHE C O 1
ATOM 1492 N N . LEU C 1 30 ? -22.106 -4.723 18.319 1.00 51.97 62 LEU C N 1
ATOM 1493 C CA . LEU C 1 30 ? -21.126 -3.872 17.654 1.00 50.51 62 LEU C CA 1
ATOM 1494 C C . LEU C 1 30 ? -21.492 -2.405 17.797 1.00 47.03 62 LEU C C 1
ATOM 1495 O O . LEU C 1 30 ? -20.622 -1.566 18.056 1.00 47.80 62 LEU C O 1
ATOM 1500 N N . VAL C 1 31 ? -22.776 -2.077 17.632 1.00 43.73 63 VAL C N 1
ATOM 1501 C CA . VAL C 1 31 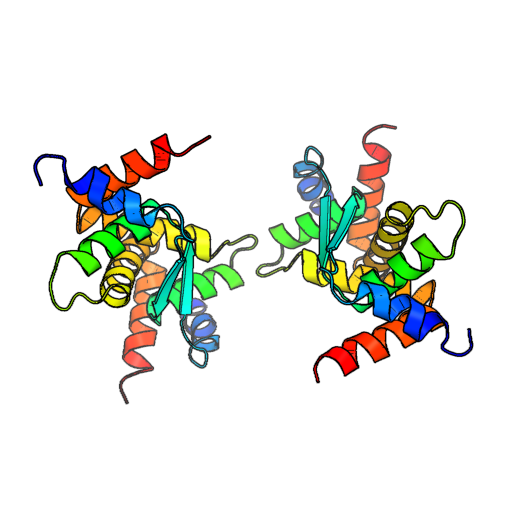? -23.195 -0.682 17.729 1.00 46.09 63 VAL C CA 1
ATOM 1502 C C . VAL C 1 31 ? -22.962 -0.148 19.139 1.00 47.04 63 VAL C C 1
ATOM 1503 O O . VAL C 1 31 ? -22.374 0.928 19.325 1.00 48.88 63 VAL C O 1
ATOM 1507 N N . LEU C 1 32 ? -23.406 -0.892 20.158 1.00 45.37 64 LEU C N 1
ATOM 1508 C CA . LEU C 1 32 ? -23.216 -0.414 21.523 1.00 43.52 64 LEU C CA 1
ATOM 1509 C C . LEU C 1 32 ? -21.741 -0.310 21.875 1.00 45.01 64 LEU C C 1
ATOM 1510 O O . LEU C 1 32 ? -21.348 0.589 22.622 1.00 47.21 64 LEU C O 1
ATOM 1515 N N . GLN C 1 33 ? -20.900 -1.182 21.321 1.00 47.17 65 GLN C N 1
ATOM 1516 C CA . GLN C 1 33 ? -19.474 -1.098 21.624 1.00 50.43 65 GLN C CA 1
ATOM 1517 C C . GLN C 1 33 ? -18.818 0.098 20.939 1.00 50.63 65 GLN C C 1
ATOM 1518 O O . GLN C 1 33 ? -17.995 0.797 21.551 1.00 48.74 65 GLN C O 1
ATOM 1524 N N . TYR C 1 34 ? -19.151 0.341 19.668 1.00 48.81 66 TYR C N 1
ATOM 1525 C CA . TYR C 1 34 ? -18.612 1.519 19.001 1.00 47.13 66 TYR C CA 1
ATOM 1526 C C . TYR C 1 34 ? -18.974 2.767 19.780 1.00 47.63 66 TYR C C 1
ATOM 1527 O O . TYR C 1 34 ? -18.116 3.612 20.056 1.00 49.28 66 TYR C O 1
ATOM 1536 N N . LEU C 1 35 ? -20.243 2.882 20.177 1.00 51.35 67 LEU C N 1
ATOM 1537 C CA . LEU C 1 35 ? -20.658 4.043 20.960 1.00 48.88 67 LEU C CA 1
ATOM 1538 C C . LEU C 1 35 ? -19.903 4.116 22.287 1.00 46.78 67 LEU C C 1
ATOM 1539 O O . LEU C 1 35 ? -19.488 5.200 22.706 1.00 45.89 67 LEU C O 1
ATOM 1544 N N . TYR C 1 36 ? -19.689 2.972 22.947 1.00 45.57 68 TYR C N 1
ATOM 1545 C CA . TYR C 1 36 ? -18.979 2.975 24.223 1.00 45.40 68 TYR C CA 1
ATOM 1546 C C . TYR C 1 36 ? -17.570 3.527 24.070 1.00 50.70 68 TYR C C 1
ATOM 1547 O O . TYR C 1 36 ? -17.115 4.339 24.888 1.00 51.70 68 TYR C O 1
ATOM 1556 N N . HIS C 1 37 ? -16.862 3.103 23.026 1.00 51.34 69 HIS C N 1
ATOM 1557 C CA . HIS C 1 37 ? -15.469 3.515 22.904 1.00 49.62 69 HIS C CA 1
ATOM 1558 C C . HIS C 1 37 ? -15.317 4.905 22.292 1.00 48.94 69 HIS C C 1
ATOM 1559 O O . HIS C 1 37 ? -14.305 5.569 22.545 1.00 52.19 69 HIS C O 1
ATOM 1566 N N . THR C 1 38 ? -16.290 5.371 21.510 1.00 46.55 70 THR C N 1
ATOM 1567 C CA . THR C 1 38 ? -16.175 6.661 20.843 1.00 45.17 70 THR C CA 1
ATOM 1568 C C . THR C 1 38 ? -17.070 7.730 21.457 1.00 49.06 70 THR C C 1
ATOM 1569 O O . THR C 1 38 ? -17.314 8.761 20.821 1.00 50.17 70 THR C O 1
ATOM 1573 N N . VAL C 1 39 ? -17.579 7.511 22.672 1.00 48.63 71 VAL C N 1
ATOM 1574 C CA . VAL C 1 39 ? -18.368 8.501 23.386 1.00 47.07 71 VAL C CA 1
ATOM 1575 C C . VAL C 1 39 ? -17.856 8.672 24.811 1.00 47.25 71 VAL C C 1
ATOM 1576 O O . VAL C 1 39 ? -17.783 7.691 25.561 1.00 46.34 71 VAL C O 1
ATOM 1580 N N . PRO C 1 40 ? -17.522 9.893 25.236 1.00 44.16 72 PRO C N 1
ATOM 1581 C CA . PRO C 1 40 ? -17.031 10.119 26.605 1.00 44.91 72 PRO C CA 1
ATOM 1582 C C . PRO C 1 40 ? -18.137 9.889 27.624 1.00 43.22 72 PRO C C 1
ATOM 1583 O O . PRO C 1 40 ? -19.146 10.594 27.633 1.00 42.93 72 PRO C O 1
ATOM 1587 N N . GLY C 1 41 ? -17.927 8.906 28.494 1.00 45.43 73 GLY C N 1
ATOM 1588 C CA . GLY C 1 41 ? -18.918 8.529 29.483 1.00 44.75 73 GLY C CA 1
ATOM 1589 C C . GLY C 1 41 ? -20.181 7.923 28.908 1.00 46.74 73 GLY C C 1
ATOM 1590 O O . GLY C 1 41 ? -21.284 8.264 29.356 1.00 49.64 73 GLY C O 1
ATOM 1591 N N . PHE C 1 42 ? -20.055 7.028 27.931 1.00 46.23 74 PHE C N 1
ATOM 1592 C CA . PHE C 1 42 ? -21.233 6.395 27.356 1.00 44.78 74 PHE C CA 1
ATOM 1593 C C . PHE C 1 42 ? -21.783 5.343 28.308 1.00 46.64 74 PHE C C 1
ATOM 1594 O O . PHE C 1 42 ? -21.055 4.468 28.781 1.00 45.67 74 PHE C O 1
ATOM 1602 N N . LYS C 1 43 ? -23.088 5.421 28.551 1.00 54.12 75 LYS C N 1
ATOM 1603 C CA . LYS C 1 43 ? -23.743 4.566 29.533 1.00 49.49 75 LYS C CA 1
ATOM 1604 C C . LYS C 1 43 ? -23.777 3.104 29.078 1.00 44.90 75 LYS C C 1
ATOM 1605 O O . LYS C 1 43 ? -23.397 2.205 29.835 1.00 49.38 75 LYS C O 1
ATOM 1611 N N . MET C 1 44 ? -24.227 2.856 27.842 1.00 43.63 76 MET C N 1
ATOM 1612 C CA . MET C 1 44 ? -24.256 1.574 27.116 1.00 49.75 76 MET C CA 1
ATOM 1613 C C . MET C 1 44 ? -25.238 0.518 27.625 1.00 49.01 76 MET C C 1
ATOM 1614 O O . MET C 1 44 ? -25.957 -0.096 26.826 1.00 46.84 76 MET C O 1
ATOM 1619 N N . SER C 1 45 ? -25.382 0.376 28.935 1.00 46.86 77 SER C N 1
ATOM 1620 C CA . SER C 1 45 ? -26.391 -0.556 29.405 1.00 41.53 77 SER C CA 1
ATOM 1621 C C . SER C 1 45 ? -27.685 0.181 29.661 1.00 43.00 77 SER C C 1
ATOM 1622 O O . SER C 1 45 ? -28.766 -0.348 29.400 1.00 43.75 77 SER C O 1
ATOM 1625 N N . ARG C 1 46 ? -27.565 1.421 30.128 1.00 44.73 78 ARG C N 1
ATOM 1626 C CA . ARG C 1 46 ? -28.656 2.380 30.056 1.00 43.47 78 ARG C CA 1
ATOM 1627 C C . ARG C 1 46 ? -29.192 2.454 28.634 1.00 41.27 78 ARG C C 1
ATOM 1628 O O . ARG C 1 46 ? -30.402 2.403 28.409 1.00 41.60 78 ARG C O 1
ATOM 1636 N N . THR C 1 47 ? -28.292 2.557 27.652 1.00 41.95 79 THR C N 1
ATOM 1637 C CA . THR C 1 47 ? -28.736 2.721 26.272 1.00 42.63 79 THR C CA 1
ATOM 1638 C C . THR C 1 47 ? -29.362 1.441 25.737 1.00 40.60 79 THR C C 1
ATOM 1639 O O . THR C 1 47 ? -30.374 1.491 25.025 1.00 39.37 79 THR C O 1
ATOM 1643 N N . ALA C 1 48 ? -28.781 0.285 26.076 1.00 40.58 80 ALA C N 1
ATOM 1644 C CA . ALA C 1 48 ? -29.390 -0.983 25.685 1.00 37.40 80 ALA C CA 1
ATOM 1645 C C . ALA C 1 48 ? -30.781 -1.133 26.284 1.00 37.22 80 ALA C C 1
ATOM 1646 O O . ALA C 1 48 ? -31.714 -1.567 25.599 1.00 36.24 80 ALA C O 1
ATOM 1648 N N . LYS C 1 49 ? -30.941 -0.763 27.560 1.00 37.30 81 LYS C N 1
ATOM 1649 C CA . LYS C 1 49 ? -32.252 -0.796 28.193 1.00 34.34 81 LYS C CA 1
ATOM 1650 C C . LYS C 1 49 ? -33.218 0.159 27.521 1.00 35.28 81 LYS C C 1
ATOM 1651 O O . LYS C 1 49 ? -34.394 -0.163 27.349 1.00 40.00 81 LYS C O 1
ATOM 1657 N N . GLU C 1 50 ? -32.752 1.353 27.163 1.00 38.18 82 GLU C N 1
ATOM 1658 C CA . GLU C 1 50 ? -33.633 2.319 26.514 1.00 42.21 82 GLU C CA 1
ATOM 1659 C C . GLU C 1 50 ? -34.131 1.785 25.177 1.00 39.17 82 GLU C C 1
ATOM 1660 O O . GLU C 1 50 ? -35.335 1.823 24.886 1.00 39.54 82 GLU C O 1
ATOM 1666 N N . ALA C 1 51 ? -33.220 1.244 24.367 1.00 39.45 83 ALA C N 1
ATOM 1667 C CA . ALA C 1 51 ? -33.616 0.700 23.074 1.00 37.48 83 ALA C CA 1
ATOM 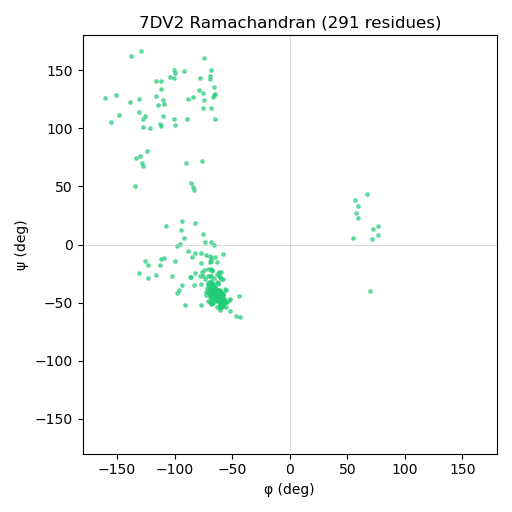1668 C C . ALA C 1 51 ? -34.533 -0.503 23.233 1.00 39.78 83 ALA C C 1
ATOM 1669 O O . ALA C 1 51 ? -35.510 -0.644 22.487 1.00 40.25 83 ALA C O 1
ATOM 1671 N N . LEU C 1 52 ? -34.237 -1.386 24.195 1.00 40.59 84 LEU C N 1
ATOM 1672 C CA . LEU C 1 52 ? -35.070 -2.569 24.397 1.00 37.55 84 LEU C CA 1
ATOM 1673 C C . LEU C 1 52 ? -36.476 -2.192 24.849 1.00 37.30 84 LEU C C 1
ATOM 1674 O O . LEU C 1 52 ? -37.462 -2.695 24.302 1.00 42.00 84 LEU C O 1
ATOM 1679 N N . GLU C 1 53 ? -36.594 -1.309 25.849 1.00 37.24 85 GLU C N 1
ATOM 1680 C CA . GLU C 1 53 ? -37.918 -0.880 26.294 1.00 38.19 85 GLU C CA 1
ATOM 1681 C C . GLU C 1 53 ? -38.678 -0.214 25.160 1.00 41.34 85 GLU C C 1
ATOM 1682 O O . GLU C 1 53 ? -39.889 -0.425 25.012 1.00 43.88 85 GLU C O 1
ATOM 1688 N N . LYS C 1 54 ? -37.991 0.611 24.360 1.00 40.18 86 LYS C N 1
ATOM 1689 C CA . LYS C 1 54 ? -38.639 1.237 23.213 1.00 40.25 86 LYS C CA 1
ATOM 1690 C C . LYS C 1 54 ? -39.169 0.190 22.240 1.00 42.22 86 LYS C C 1
ATOM 1691 O O . LYS C 1 54 ? -40.342 0.225 21.852 1.00 46.38 86 LYS C O 1
ATOM 1697 N N . GLY C 1 55 ? -38.323 -0.763 21.849 1.00 37.85 87 GLY C N 1
ATOM 1698 C CA . GLY C 1 55 ? -38.746 -1.759 20.881 1.00 36.37 87 GLY C CA 1
ATOM 1699 C C . GLY C 1 55 ? -39.887 -2.613 21.389 1.00 39.40 87 GLY C C 1
ATOM 1700 O O . GLY C 1 55 ? -40.800 -2.952 20.635 1.00 44.53 87 GLY C O 1
ATOM 1701 N N . LEU C 1 56 ? -39.851 -2.977 22.673 1.00 39.87 88 LEU C N 1
ATOM 1702 C CA . LEU C 1 56 ? -40.952 -3.741 23.253 1.00 38.12 88 LEU C CA 1
ATOM 1703 C C . LEU C 1 56 ? -42.237 -2.935 23.263 1.00 39.69 88 LEU C C 1
ATOM 1704 O O . LEU C 1 56 ? -43.317 -3.482 23.020 1.00 42.08 88 LEU C O 1
ATOM 1709 N N . LYS C 1 57 ? -42.147 -1.636 23.550 1.00 38.80 89 LYS C N 1
ATOM 1710 C CA . LYS C 1 57 ? -43.343 -0.808 23.499 1.00 38.89 89 LYS C CA 1
ATOM 1711 C C . LYS C 1 57 ? -43.954 -0.830 22.104 1.00 40.15 89 LYS C C 1
ATOM 1712 O O . LYS C 1 57 ? -45.174 -0.963 21.955 1.00 40.91 89 LYS C O 1
ATOM 1718 N N . GLU C 1 58 ? -43.117 -0.742 21.065 1.00 40.17 90 GLU C N 1
ATOM 1719 C CA . GLU C 1 58 ? -43.633 -0.761 19.698 1.00 42.75 90 GLU C CA 1
ATOM 1720 C C . GLU C 1 58 ? -44.206 -2.123 19.323 1.00 41.15 90 GLU C C 1
ATOM 1721 O O . GLU C 1 58 ? -45.086 -2.214 18.459 1.00 39.36 90 GLU C O 1
ATOM 1727 N N . MET C 1 59 ? -43.723 -3.188 19.950 1.00 43.10 91 MET C N 1
ATOM 1728 C CA . MET C 1 59 ? -44.112 -4.533 19.559 1.00 43.14 91 MET C CA 1
ATOM 1729 C C . MET C 1 59 ? -45.242 -5.094 20.404 1.00 43.09 91 MET C C 1
ATOM 1730 O O . MET C 1 59 ? -46.127 -5.760 19.873 1.00 45.58 91 MET C O 1
ATOM 1735 N N . TYR C 1 60 ? -45.240 -4.839 21.705 1.00 39.73 92 TYR C N 1
ATOM 1736 C CA . TYR C 1 60 ? -46.316 -5.267 22.596 1.00 38.46 92 TYR C CA 1
ATOM 1737 C C . TYR C 1 60 ? -46.794 -4.056 23.384 1.00 37.71 92 TYR C C 1
ATOM 1738 O O . TYR C 1 60 ? -46.573 -3.958 24.596 1.00 37.09 92 TYR C O 1
ATOM 1747 N N . PRO C 1 61 ? -47.460 -3.109 22.714 1.00 38.92 93 PRO C N 1
ATOM 1748 C CA . PRO C 1 61 ? -47.850 -1.862 23.396 1.00 34.85 93 PRO C CA 1
ATOM 1749 C C . PRO C 1 61 ? -48.767 -2.050 24.593 1.00 34.70 93 PRO C C 1
ATOM 1750 O O . PRO C 1 61 ? -48.601 -1.361 25.605 1.00 34.44 93 PRO C O 1
ATOM 1754 N N . THR C 1 62 ? -49.733 -2.963 24.514 1.00 39.77 94 THR C N 1
ATOM 1755 C CA . THR C 1 62 ? -50.640 -3.176 25.641 1.00 41.18 94 THR C CA 1
ATOM 1756 C C . THR C 1 62 ? -49.903 -3.802 26.824 1.00 41.41 94 THR C C 1
ATOM 1757 O O . THR C 1 62 ? -49.973 -3.307 27.967 1.00 41.60 94 THR C O 1
ATOM 1761 N N . LEU C 1 63 ? -49.181 -4.890 26.557 1.00 38.67 95 LEU C N 1
ATOM 1762 C CA . LEU C 1 63 ? -48.337 -5.491 27.577 1.00 39.49 95 LEU C CA 1
ATOM 1763 C C . LEU C 1 63 ? -47.414 -4.450 28.190 1.00 40.20 95 LEU C C 1
ATOM 1764 O O . LEU C 1 63 ? -47.296 -4.353 29.416 1.00 41.75 95 LEU C O 1
ATOM 1769 N N . PHE C 1 64 ? -46.752 -3.658 27.345 1.00 39.81 96 PHE C N 1
ATOM 1770 C CA . PHE C 1 64 ? -45.751 -2.733 27.861 1.00 40.98 96 PHE C CA 1
ATOM 1771 C C . PHE C 1 64 ? -46.390 -1.652 28.719 1.00 43.54 96 PHE C C 1
ATOM 1772 O O . PHE C 1 64 ? -45.805 -1.238 29.722 1.00 45.63 96 PHE C O 1
ATOM 1780 N N . THR C 1 65 ? -47.581 -1.169 28.347 1.00 43.86 97 THR C N 1
ATOM 1781 C CA . THR C 1 65 ? -48.249 -0.179 29.189 1.00 41.73 97 THR C CA 1
ATOM 1782 C C . THR C 1 65 ? -48.550 -0.748 30.562 1.00 41.62 97 THR C C 1
ATOM 1783 O O . THR C 1 65 ? -48.307 -0.093 31.581 1.00 43.17 97 THR C O 1
ATOM 1787 N N . ILE C 1 66 ? -49.086 -1.969 30.614 1.00 42.62 98 ILE C N 1
ATOM 1788 C CA . ILE C 1 66 ? -49.451 -2.519 31.920 1.00 43.00 98 ILE C CA 1
ATOM 1789 C C . ILE C 1 66 ? -48.204 -2.775 32.757 1.00 47.70 98 ILE C C 1
ATOM 1790 O O . ILE C 1 66 ? -48.188 -2.543 33.979 1.00 48.76 98 ILE C O 1
ATOM 1795 N N . ALA C 1 67 ? -47.137 -3.253 32.109 1.00 45.63 99 ALA C N 1
ATOM 1796 C CA . ALA C 1 67 ? -45.890 -3.522 32.806 1.00 41.77 99 ALA C CA 1
ATOM 1797 C C . ALA C 1 67 ? -45.258 -2.241 33.325 1.00 44.59 99 ALA C C 1
ATOM 1798 O O . ALA C 1 67 ? -44.763 -2.208 34.452 1.00 46.15 99 ALA C O 1
ATOM 1800 N N . GLU C 1 68 ? -45.265 -1.175 32.520 1.00 50.40 100 GLU C N 1
ATOM 1801 C CA . GLU C 1 68 ? -44.719 0.106 32.961 1.00 52.97 100 GLU C CA 1
ATOM 1802 C C . GLU C 1 68 ? -45.561 0.696 34.083 1.00 50.99 100 GLU C C 1
ATOM 1803 O O . GLU C 1 68 ? -45.022 1.324 35.002 1.00 52.31 100 GLU C O 1
ATOM 1809 N N . LYS C 1 69 ? -46.879 0.484 34.029 1.00 51.25 101 LYS C N 1
ATOM 1810 C CA . LYS C 1 69 ? -47.757 0.920 35.107 1.00 52.69 101 LYS C CA 1
ATOM 1811 C C . LYS C 1 69 ? -47.374 0.245 36.416 1.00 55.09 101 LYS C C 1
ATOM 1812 O O . LYS C 1 69 ? -47.159 0.912 37.434 1.00 58.52 101 LYS C O 1
ATOM 1818 N N . ILE C 1 70 ? -47.251 -1.085 36.399 1.00 56.53 102 ILE C N 1
ATOM 1819 C CA . ILE C 1 70 ? -46.901 -1.798 37.628 1.00 58.74 102 ILE C CA 1
ATOM 1820 C C . ILE C 1 70 ? -45.456 -1.502 38.051 1.00 59.12 102 ILE C C 1
ATOM 1821 O O . ILE C 1 70 ? -45.133 -1.530 39.250 1.00 61.63 102 ILE C O 1
ATOM 1826 N N . ALA C 1 71 ? -44.580 -1.167 37.094 1.00 56.58 103 ALA C N 1
ATOM 1827 C CA . ALA C 1 71 ? -43.196 -0.820 37.418 1.00 55.94 103 ALA C CA 1
ATOM 1828 C C . ALA C 1 71 ? -43.109 0.513 38.150 1.00 60.58 103 ALA C C 1
ATOM 1829 O O . ALA C 1 71 ? -42.442 0.621 39.185 1.00 65.63 103 ALA C O 1
ATOM 1831 N N . LYS C 1 72 ? -43.767 1.548 37.624 1.00 61.52 104 LYS C N 1
ATOM 1832 C CA . LYS C 1 72 ? -43.836 2.808 38.357 1.00 62.07 104 LYS C CA 1
ATOM 1833 C C . LYS C 1 72 ? -44.531 2.611 39.697 1.00 64.72 104 LYS C C 1
ATOM 1834 O O . LYS C 1 72 ? -44.104 3.169 40.713 1.00 68.39 104 LYS C O 1
ATOM 1840 N N . GLU C 1 73 ? -45.580 1.783 39.722 1.00 64.36 105 GLU C N 1
ATOM 1841 C CA . GLU C 1 73 ? -46.342 1.547 40.944 1.00 67.73 105 GLU C CA 1
ATOM 1842 C C . GLU C 1 73 ? -45.500 0.918 42.050 1.00 71.67 105 GLU C C 1
ATOM 1843 O O . GLU C 1 73 ? -45.731 1.208 43.230 1.00 77.08 105 GLU C O 1
ATOM 1849 N N . ARG C 1 74 ? -44.520 0.081 41.694 1.00 72.22 106 ARG C N 1
ATOM 1850 C CA . ARG C 1 74 ? -43.815 -0.746 42.678 1.00 74.91 106 ARG C CA 1
ATOM 1851 C C . ARG C 1 74 ? -43.396 0.051 43.917 1.00 77.33 106 ARG C C 1
ATOM 1852 O O . ARG C 1 74 ? -43.850 -0.224 45.036 1.00 76.90 106 ARG C O 1
ATOM 1860 N N . PHE C 1 75 ? -42.547 1.065 43.729 1.00 77.79 107 PHE C N 1
ATOM 1861 C CA . PHE C 1 75 ? -41.982 1.840 44.832 1.00 80.16 107 PHE C CA 1
ATOM 1862 C C . PHE C 1 75 ? -42.826 3.069 45.179 1.00 80.15 107 PHE C C 1
ATOM 1863 O O . PHE C 1 75 ? -43.187 3.271 46.344 1.00 76.28 107 PHE C O 1
ATOM 1871 N N . LYS C 1 76 ? -43.147 3.890 44.182 1.00 77.73 108 LYS C N 1
ATOM 1872 C CA . LYS C 1 76 ? -43.915 5.112 44.377 1.00 78.57 108 LYS C CA 1
ATOM 1873 C C . LYS C 1 76 ? -45.400 4.836 44.135 1.00 82.94 108 LYS C C 1
ATOM 1874 O O . LYS C 1 76 ? -46.273 5.595 44.564 1.00 86.09 108 LYS C O 1
ATOM 1880 N N . GLU D 1 3 ? -17.097 8.762 10.587 1.00 79.74 35 GLU D N 1
ATOM 1881 C CA . GLU D 1 3 ? -17.803 8.314 9.393 1.00 84.71 35 GLU D CA 1
ATOM 1882 C C . GLU D 1 3 ? -16.853 7.681 8.389 1.00 84.16 35 GLU D C 1
ATOM 1883 O O . GLU D 1 3 ? -15.794 7.172 8.762 1.00 81.13 35 GLU D O 1
ATOM 1889 N N . GLU D 1 4 ? -17.262 7.705 7.117 1.00 85.47 36 GLU D N 1
ATOM 1890 C CA . GLU D 1 4 ? -16.420 7.285 5.998 1.00 86.02 36 GLU D CA 1
ATOM 1891 C C . GLU D 1 4 ? -15.935 5.843 6.149 1.00 86.79 36 GLU D C 1
ATOM 1892 O O . GLU D 1 4 ? -14.884 5.470 5.618 1.00 87.45 36 GLU D O 1
ATOM 1898 N N . GLU D 1 5 ? -16.695 5.013 6.865 1.00 83.25 37 GLU D N 1
ATOM 1899 C CA . GLU D 1 5 ? -16.343 3.614 7.121 1.00 80.27 37 GLU D CA 1
ATOM 1900 C C . GLU D 1 5 ? -15.006 3.469 7.848 1.00 75.83 37 GLU D C 1
ATOM 1901 O O . GLU D 1 5 ? -14.338 2.434 7.734 1.00 68.96 37 GLU D O 1
ATOM 1907 N N . LYS D 1 6 ? -14.589 4.522 8.555 1.00 77.50 38 LYS D N 1
ATOM 1908 C CA . LYS D 1 6 ? -13.666 4.364 9.674 1.00 76.59 38 LYS D CA 1
ATOM 1909 C C . LYS D 1 6 ? -14.331 3.571 10.791 1.00 74.14 38 LYS D C 1
ATOM 1910 O O . LYS D 1 6 ? -13.717 2.681 11.404 1.00 70.99 38 LYS D O 1
ATOM 1916 N N . ILE D 1 7 ? -15.602 3.881 11.056 1.00 74.31 39 ILE D N 1
ATOM 1917 C CA . ILE D 1 7 ? -16.359 3.181 12.082 1.00 71.16 39 ILE D CA 1
ATOM 1918 C C . ILE D 1 7 ? -16.450 1.698 11.752 1.00 70.61 39 ILE D C 1
ATOM 1919 O O . ILE D 1 7 ? -16.548 0.859 12.654 1.00 70.15 39 ILE D O 1
ATOM 1924 N N . LYS D 1 8 ? -16.392 1.350 10.464 1.00 72.60 40 LYS D N 1
ATOM 1925 C CA . LYS D 1 8 ? -16.368 -0.053 10.067 1.00 68.73 40 LYS D CA 1
ATOM 1926 C C . LYS D 1 8 ? -15.213 -0.787 10.744 1.00 70.50 40 LYS D C 1
ATOM 1927 O O . LYS D 1 8 ? -15.424 -1.786 11.445 1.00 70.09 40 LYS D O 1
ATOM 1933 N N . ASN D 1 9 ? -13.990 -0.266 10.608 1.00 72.26 41 ASN D N 1
ATOM 1934 C CA . ASN D 1 9 ? -12.844 -0.919 11.231 1.00 71.17 41 ASN D CA 1
ATOM 1935 C C . ASN D 1 9 ? -12.761 -0.659 12.728 1.00 68.21 41 ASN D C 1
ATOM 1936 O O . ASN D 1 9 ? -12.035 -1.376 13.428 1.00 65.93 41 ASN D O 1
ATOM 1941 N N . ASP D 1 10 ? -13.486 0.340 13.237 1.00 68.88 42 ASP D N 1
ATOM 1942 C CA . ASP D 1 10 ? -13.584 0.479 14.687 1.00 67.84 42 ASP D CA 1
ATOM 1943 C C . ASP D 1 10 ? -14.489 -0.591 15.289 1.00 68.60 42 ASP D C 1
ATOM 1944 O O . ASP D 1 10 ? -14.303 -0.981 16.448 1.00 68.92 42 ASP D O 1
ATOM 1949 N N . MET D 1 11 ? -15.478 -1.062 14.523 1.00 68.64 43 MET D N 1
ATOM 1950 C CA . MET D 1 11 ? -16.359 -2.129 14.988 1.00 64.72 43 MET D CA 1
ATOM 1951 C C . MET D 1 11 ? -15.795 -3.517 14.710 1.00 65.15 43 MET D C 1
ATOM 1952 O O . MET D 1 11 ? -16.108 -4.457 15.448 1.00 64.30 43 MET D O 1
ATOM 1957 N N . LEU D 1 12 ? -14.969 -3.675 13.670 1.00 66.26 44 LEU D N 1
ATOM 1958 C CA . LEU D 1 12 ? -14.333 -4.974 13.444 1.00 64.70 44 LEU D CA 1
ATOM 1959 C C . LEU D 1 12 ? -13.396 -5.386 14.574 1.00 64.15 44 LEU D C 1
ATOM 1960 O O . LEU D 1 12 ? -13.019 -6.560 14.642 1.00 65.61 44 LEU D O 1
ATOM 1965 N N . LYS D 1 13 ? -13.006 -4.459 15.452 1.00 65.82 45 LYS D N 1
ATOM 1966 C CA . LYS D 1 13 ? -12.186 -4.825 16.605 1.00 67.94 45 LYS D CA 1
ATOM 1967 C C . LYS D 1 13 ? -12.947 -5.737 17.567 1.00 67.04 45 LYS D C 1
ATOM 1968 O O . LYS D 1 13 ? -12.343 -6.569 18.256 1.00 65.25 45 LYS D O 1
ATOM 1974 N N . TYR D 1 14 ? -14.271 -5.606 17.608 1.00 66.94 46 TYR D N 1
ATOM 1975 C CA . TYR D 1 14 ? -15.102 -6.151 18.669 1.00 65.49 46 TYR D CA 1
ATOM 1976 C C . TYR D 1 14 ? -15.765 -7.457 18.262 1.00 69.66 46 TYR D C 1
ATOM 1977 O O . TYR D 1 14 ? -16.259 -8.187 19.132 1.00 66.47 46 TYR D O 1
ATOM 1986 N N . ILE D 1 15 ? -15.758 -7.769 16.959 1.00 73.10 47 ILE D N 1
ATOM 1987 C CA . ILE D 1 15 ? -16.497 -8.899 16.396 1.00 69.77 47 ILE D CA 1
ATOM 1988 C C . ILE D 1 15 ? -15.880 -10.248 16.722 1.00 67.12 47 ILE D C 1
ATOM 1989 O O . ILE D 1 15 ? -16.408 -11.281 16.289 1.00 70.35 47 ILE D O 1
ATOM 1994 N N . GLU D 1 16 ? -14.800 -10.279 17.495 1.00 65.48 48 GLU D N 1
ATOM 1995 C CA . GLU D 1 16 ? -14.184 -11.526 17.911 1.00 67.62 48 GLU D CA 1
ATOM 1996 C C . GLU D 1 16 ? -14.710 -12.037 19.247 1.00 65.67 48 GLU D C 1
ATOM 1997 O O . GLU D 1 16 ? -14.203 -13.045 19.745 1.00 69.37 48 GLU D O 1
ATOM 2003 N N . LYS D 1 17 ? -15.724 -11.392 19.820 1.00 62.10 49 LYS D N 1
ATOM 2004 C CA . LYS D 1 17 ? -16.190 -11.703 21.164 1.00 59.45 49 LYS D CA 1
ATOM 2005 C C . LYS D 1 17 ? -17.703 -11.911 21.152 1.00 58.84 49 LYS D C 1
ATOM 2006 O O . LYS D 1 17 ? -18.389 -11.605 20.172 1.00 59.02 49 LYS D O 1
ATOM 2012 N N . ASP D 1 18 ? -18.204 -12.476 22.250 1.00 55.62 50 ASP D N 1
ATOM 2013 C CA . ASP D 1 18 ? -19.609 -12.833 22.368 1.00 50.61 50 ASP D CA 1
ATOM 2014 C C . ASP D 1 18 ? -20.471 -11.577 22.354 1.00 49.84 50 ASP D C 1
ATOM 2015 O O . ASP D 1 18 ? -20.146 -10.605 23.050 1.00 52.67 50 ASP D O 1
ATOM 2020 N N . PRO D 1 19 ? -21.586 -11.556 21.604 1.00 48.37 51 PRO D N 1
ATOM 2021 C CA . PRO D 1 19 ? -22.412 -10.343 21.581 1.00 46.72 51 PRO D CA 1
ATOM 2022 C C . PRO D 1 19 ? -23.384 -10.257 22.749 1.00 40.91 51 PRO D C 1
ATOM 2023 O O . PRO D 1 19 ? -24.556 -9.938 22.532 1.00 39.82 51 PRO D O 1
ATOM 2027 N N . LYS D 1 20 ? -22.942 -10.516 23.980 1.00 38.12 52 LYS D N 1
ATOM 2028 C CA . LYS D 1 20 ? -23.861 -10.518 25.114 1.00 37.42 52 LYS D CA 1
ATOM 2029 C C . LYS D 1 20 ? -24.151 -9.083 25.544 1.00 39.02 52 LYS D C 1
ATOM 2030 O O . LYS D 1 20 ? -23.228 -8.274 25.661 1.00 49.91 52 LYS D O 1
ATOM 2036 N N . ILE D 1 21 ? -25.427 -8.753 25.758 1.00 34.42 53 ILE D N 1
ATOM 2037 C CA . ILE D 1 21 ? -25.828 -7.418 26.210 1.00 34.17 53 ILE D CA 1
ATOM 2038 C C . ILE D 1 21 ? -26.780 -7.570 27.390 1.00 34.59 53 ILE D C 1
ATOM 2039 O O . ILE D 1 21 ? -27.903 -8.052 27.221 1.00 36.19 53 ILE D O 1
ATOM 2044 N N . GLY D 1 22 ? -26.356 -7.134 28.572 1.00 35.53 54 GLY D N 1
ATOM 2045 C CA . GLY D 1 22 ? -27.127 -7.426 29.767 1.00 34.33 54 GLY D CA 1
ATOM 2046 C C . GLY D 1 22 ? -28.013 -6.301 30.253 1.00 34.36 54 GLY D C 1
ATOM 2047 O O . GLY D 1 22 ? -27.537 -5.368 30.905 1.00 41.68 54 GLY D O 1
ATOM 2048 N N . VAL D 1 23 ? -29.311 -6.401 29.983 1.00 35.66 55 VAL D N 1
ATOM 2049 C CA . VAL D 1 23 ? -30.283 -5.352 30.283 1.00 34.46 55 VAL D CA 1
ATOM 2050 C C . VAL D 1 23 ? -31.042 -5.690 31.563 1.00 38.62 55 VAL D C 1
ATOM 2051 O O . VAL D 1 23 ? -31.348 -6.858 31.838 1.00 40.33 55 VAL D O 1
ATOM 2055 N N . TRP D 1 24 ? -31.349 -4.662 32.350 1.00 39.91 56 TRP D N 1
ATOM 2056 C CA . TRP D 1 24 ? -32.128 -4.787 33.578 1.00 40.73 56 TRP D CA 1
ATOM 2057 C C . TRP D 1 24 ? -33.285 -3.809 33.454 1.00 38.93 56 TRP D C 1
ATOM 2058 O O . TRP D 1 24 ? -33.074 -2.596 33.481 1.00 40.79 56 TRP D O 1
ATOM 2069 N N . SER D 1 25 ? -34.501 -4.330 33.316 1.00 38.53 57 SER D N 1
ATOM 2070 C CA . SER D 1 25 ? -35.646 -3.508 32.936 1.00 39.36 57 SER D CA 1
ATOM 2071 C C . SER D 1 25 ? -36.928 -4.161 33.423 1.00 39.19 57 SER D C 1
ATOM 2072 O O . SER D 1 25 ? -37.391 -5.125 32.812 1.00 39.64 57 SER D O 1
ATOM 2075 N N . TYR D 1 26 ? -37.521 -3.616 34.484 1.00 41.85 58 TYR D N 1
ATOM 2076 C CA . TYR D 1 26 ? -38.750 -4.204 35.015 1.00 43.38 58 TYR D CA 1
ATOM 2077 C C . TYR D 1 26 ? -39.856 -4.328 33.975 1.00 42.39 58 TYR D C 1
ATOM 2078 O O . TYR D 1 26 ? -40.420 -5.428 33.846 1.00 42.14 58 TYR D O 1
ATOM 2087 N N . PRO D 1 27 ? -40.203 -3.296 33.197 1.00 43.12 59 PRO D N 1
ATOM 2088 C CA . PRO D 1 27 ? -41.264 -3.495 32.186 1.00 41.76 59 PRO D CA 1
ATOM 2089 C C . PRO D 1 27 ? -40.900 -4.512 31.111 1.00 39.87 59 PRO D C 1
ATOM 2090 O O . PRO D 1 27 ? -41.715 -5.390 30.787 1.00 38.64 59 PRO D O 1
ATOM 2094 N N . ALA D 1 28 ? -39.698 -4.417 30.538 1.00 38.42 60 ALA D N 1
ATOM 2095 C CA . ALA D 1 28 ? -39.312 -5.365 29.499 1.00 36.01 60 ALA D CA 1
ATOM 2096 C C . ALA D 1 28 ? -39.297 -6.785 30.040 1.00 34.90 60 ALA D C 1
ATOM 2097 O O . ALA D 1 28 ? -39.799 -7.713 29.394 1.00 35.24 60 ALA D O 1
ATOM 2099 N N . PHE D 1 29 ? -38.731 -6.968 31.231 1.00 37.49 61 PHE D N 1
ATOM 2100 C CA . PHE D 1 29 ? -38.680 -8.293 31.830 1.00 34.47 61 PHE D CA 1
ATOM 2101 C C . PHE D 1 29 ? -40.070 -8.832 32.080 1.00 37.70 61 PHE D C 1
ATOM 2102 O O . PHE D 1 29 ? -40.333 -10.013 31.834 1.00 40.51 61 PHE D O 1
ATOM 2110 N N . LEU D 1 30 ? -40.969 -7.983 32.584 1.00 37.47 62 LEU D N 1
ATOM 2111 C CA . LEU D 1 30 ? -42.327 -8.428 32.881 1.00 35.02 62 LEU D CA 1
ATOM 2112 C C . LEU D 1 30 ? -43.057 -8.854 31.615 1.00 34.89 62 LEU D C 1
ATOM 2113 O O . LEU D 1 30 ? -43.726 -9.889 31.605 1.00 36.33 62 LEU D O 1
ATOM 2118 N N . VAL D 1 31 ? -42.927 -8.083 30.532 1.00 34.98 63 VAL D N 1
ATOM 2119 C CA . VAL D 1 31 ? -43.578 -8.462 29.277 1.00 33.07 63 VAL D CA 1
ATOM 2120 C C . VAL D 1 31 ? -43.028 -9.780 28.762 1.00 33.42 63 VAL D C 1
ATOM 2121 O O . VAL D 1 31 ? -43.783 -10.671 28.345 1.00 35.91 63 VAL D O 1
ATOM 2125 N N . LEU D 1 32 ? -41.703 -9.921 28.772 1.00 33.51 64 LEU D N 1
ATOM 2126 C CA . LEU D 1 32 ? -41.094 -11.142 28.259 1.00 34.18 64 LEU D CA 1
ATOM 2127 C C . LEU D 1 32 ? -41.504 -12.357 29.091 1.00 39.34 64 LEU D C 1
ATOM 2128 O O . LEU D 1 32 ? -41.819 -13.424 28.544 1.00 39.36 64 LEU D O 1
ATOM 2133 N N . GLN D 1 33 ? -41.544 -12.205 30.416 1.00 39.81 65 GLN D N 1
ATOM 2134 C CA . GLN D 1 33 ? -41.941 -13.312 31.278 1.00 40.56 65 GLN D CA 1
ATOM 2135 C C . GLN D 1 33 ? -43.416 -13.644 31.113 1.00 38.74 65 GLN D C 1
ATOM 2136 O O . GLN D 1 33 ? -43.794 -14.824 31.098 1.00 40.48 65 GLN D O 1
ATOM 2142 N N . TYR D 1 34 ? -44.264 -12.619 30.995 1.00 36.13 66 TYR D N 1
ATOM 2143 C CA . TYR D 1 34 ? -45.686 -12.862 30.814 1.00 37.06 66 TYR D CA 1
ATOM 2144 C C . TYR D 1 34 ? -45.927 -13.652 29.541 1.00 36.44 66 TYR D C 1
ATOM 2145 O O . TYR D 1 34 ? -46.687 -14.625 29.532 1.00 35.22 66 TYR D O 1
ATOM 2154 N N . LEU D 1 35 ? -45.282 -13.250 28.450 1.00 35.65 67 LEU D N 1
ATOM 2155 C CA . LEU D 1 35 ? -45.423 -14.021 27.224 1.00 35.73 67 LEU D CA 1
ATOM 2156 C C . LEU D 1 35 ? -44.880 -15.439 27.400 1.00 36.38 67 LEU D C 1
ATOM 2157 O O . LEU D 1 35 ? -45.510 -16.407 26.962 1.00 37.46 67 LEU D O 1
ATOM 2162 N N . TYR D 1 36 ? -43.738 -15.585 28.080 1.00 36.19 68 TYR D N 1
ATOM 2163 C CA . TYR D 1 36 ? -43.171 -16.908 28.325 1.00 35.04 68 TYR D CA 1
ATOM 2164 C C . TYR D 1 36 ? -44.128 -17.828 29.084 1.00 37.26 68 TYR D C 1
ATOM 2165 O O . TYR D 1 36 ? -44.076 -19.052 28.909 1.00 37.30 68 TYR D O 1
ATOM 2174 N N . HIS D 1 37 ? -44.995 -17.277 29.935 1.00 37.52 69 HIS D N 1
ATOM 2175 C CA . HIS D 1 37 ? -45.925 -18.106 30.697 1.00 37.47 69 HIS D CA 1
ATOM 2176 C C . HIS D 1 37 ? -47.328 -18.209 30.112 1.00 35.57 69 HIS D C 1
ATOM 2177 O O . HIS D 1 37 ? -48.162 -18.913 30.687 1.00 35.27 69 HIS D O 1
ATOM 2184 N N . THR D 1 38 ? -47.626 -17.540 29.007 1.00 37.19 70 THR D N 1
ATOM 2185 C CA . THR D 1 38 ? -48.981 -17.582 28.475 1.00 35.73 70 THR D CA 1
ATOM 2186 C C . THR D 1 38 ? -49.064 -18.073 27.041 1.00 35.82 70 THR D C 1
ATOM 2187 O O . THR D 1 38 ? -50.097 -18.632 26.664 1.00 38.86 70 THR D O 1
ATOM 2191 N N . VAL D 1 39 ? -48.031 -17.874 26.233 1.00 34.69 71 VAL D N 1
ATOM 2192 C CA . VAL D 1 39 ? -47.984 -18.392 24.869 1.00 36.00 71 VAL D CA 1
ATOM 2193 C C . VAL D 1 39 ? -46.946 -19.508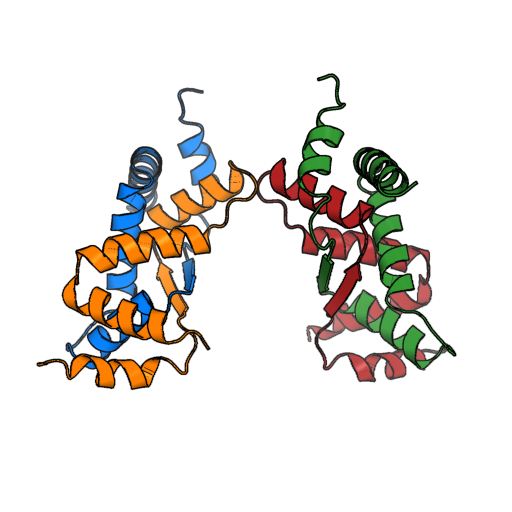 24.821 1.00 38.29 71 VAL D C 1
ATOM 2194 O O . VAL D 1 39 ? -45.800 -19.303 25.247 1.00 36.85 71 VAL D O 1
ATOM 2198 N N . PRO D 1 40 ? -47.311 -20.710 24.377 1.00 40.09 72 PRO D N 1
ATOM 2199 C CA . PRO D 1 40 ? -46.342 -21.808 24.349 1.00 40.17 72 PRO D CA 1
ATOM 2200 C C . PRO D 1 40 ? -45.269 -21.584 23.298 1.00 39.97 72 PRO D C 1
ATOM 2201 O O . PRO D 1 40 ? -45.518 -21.038 22.219 1.00 40.99 72 PRO D O 1
ATOM 2205 N N . GLY D 1 41 ? -44.060 -22.026 23.628 1.00 39.63 73 GLY D N 1
ATOM 2206 C CA . GLY D 1 41 ? -42.953 -21.918 22.703 1.00 39.99 73 GLY D CA 1
ATOM 2207 C C . GLY D 1 41 ? -42.348 -20.542 22.581 1.00 40.41 73 GLY D C 1
ATOM 2208 O O . GLY D 1 41 ? -41.610 -20.289 21.622 1.00 40.43 73 GLY D O 1
ATOM 2209 N N . PHE D 1 42 ? -42.630 -19.646 23.528 1.00 42.37 74 PHE D N 1
ATOM 2210 C CA . PHE D 1 42 ? -42.134 -18.274 23.468 1.00 39.96 74 PHE D CA 1
ATOM 2211 C C . PHE D 1 42 ? -40.651 -18.221 23.827 1.00 39.56 74 PHE D C 1
ATOM 2212 O O . PHE D 1 42 ? -40.257 -18.544 24.955 1.00 40.94 74 PHE D O 1
ATOM 2220 N N . LYS D 1 43 ? -39.829 -17.801 22.877 1.00 35.84 75 LYS D N 1
ATOM 2221 C CA . LYS D 1 43 ? -38.410 -17.620 23.130 1.00 37.67 75 LYS D CA 1
ATOM 2222 C C . LYS D 1 43 ? -38.235 -16.188 23.618 1.00 37.66 75 LYS D C 1
ATOM 2223 O O . LYS D 1 43 ? -38.389 -15.238 22.842 1.00 36.96 75 LYS D O 1
ATOM 2229 N N . MET D 1 44 ? -37.957 -16.028 24.912 1.00 36.84 76 MET D N 1
ATOM 2230 C CA . MET D 1 44 ? -37.868 -14.689 25.483 1.00 35.60 76 MET D CA 1
ATOM 2231 C C . MET D 1 44 ? -36.735 -13.888 24.851 1.00 38.22 76 MET D C 1
ATOM 2232 O O . MET D 1 44 ? -36.951 -12.781 24.344 1.00 36.24 76 MET D O 1
ATOM 2237 N N . SER D 1 45 ? -35.518 -14.444 24.850 1.00 39.21 77 SER D N 1
ATOM 2238 C CA . SER D 1 45 ? -34.354 -13.644 24.497 1.00 36.52 77 SER D CA 1
ATOM 2239 C C . SER D 1 45 ? -34.222 -13.388 23.008 1.00 38.85 77 SER D C 1
ATOM 2240 O O . SER D 1 45 ? -33.606 -12.388 22.631 1.00 40.07 77 SER D O 1
ATOM 2243 N N . ARG D 1 46 ? -34.802 -14.221 22.141 1.00 39.42 78 ARG D N 1
ATOM 2244 C CA . ARG D 1 46 ? -34.714 -13.836 20.740 1.00 42.19 78 ARG D CA 1
ATOM 2245 C C . ARG D 1 46 ? -35.700 -12.715 20.401 1.00 44.64 78 ARG D C 1
ATOM 2246 O O . ARG D 1 46 ? -35.378 -11.837 19.592 1.00 45.28 78 ARG D O 1
ATOM 2254 N N . THR D 1 47 ? -36.881 -12.679 21.027 1.00 42.46 79 THR D N 1
ATOM 2255 C CA . THR D 1 47 ? -37.723 -11.502 20.826 1.00 42.34 79 THR D CA 1
ATOM 2256 C C . THR D 1 47 ? -37.128 -10.283 21.523 1.00 39.86 79 THR D C 1
ATOM 2257 O O . THR D 1 47 ? -37.279 -9.162 21.032 1.00 41.57 79 THR D O 1
ATOM 2261 N N . ALA D 1 48 ? -36.434 -10.470 22.649 1.00 39.49 80 ALA D N 1
ATOM 2262 C CA . ALA D 1 48 ? -35.704 -9.348 23.229 1.00 37.18 80 ALA D CA 1
ATOM 2263 C C . ALA D 1 48 ? -34.662 -8.830 22.250 1.00 39.01 80 ALA D C 1
ATOM 2264 O O . ALA D 1 48 ? -34.499 -7.616 22.093 1.00 38.54 80 ALA D O 1
ATOM 2266 N N . LYS D 1 49 ? -33.956 -9.744 21.574 1.00 39.09 81 LYS D N 1
ATOM 2267 C CA . LYS D 1 49 ? -33.003 -9.360 20.540 1.00 38.97 81 LYS D CA 1
ATOM 2268 C C . LYS D 1 49 ? -33.686 -8.584 19.423 1.00 42.65 81 LYS D C 1
ATOM 2269 O O . LYS D 1 49 ? -33.168 -7.564 18.953 1.00 42.17 81 LYS D O 1
ATOM 2275 N N . GLU D 1 50 ? -34.855 -9.055 18.989 1.00 43.18 82 GLU D N 1
ATOM 2276 C CA . GLU D 1 50 ? -35.597 -8.371 17.936 1.00 42.78 82 GLU D CA 1
ATOM 2277 C C . GLU D 1 50 ? -36.016 -6.976 18.379 1.00 37.40 82 GLU D C 1
ATOM 2278 O O . GLU D 1 50 ? -35.947 -6.025 17.596 1.00 37.88 82 GLU D O 1
ATOM 2284 N N . ALA D 1 51 ? -36.420 -6.832 19.645 1.00 38.62 83 ALA D N 1
ATOM 2285 C CA . ALA D 1 51 ? -36.839 -5.534 20.173 1.00 40.64 83 ALA D CA 1
ATOM 2286 C C . ALA D 1 51 ? -35.667 -4.572 20.286 1.00 39.17 83 ALA D C 1
ATOM 2287 O O . ALA D 1 51 ? -35.785 -3.396 19.937 1.00 38.65 83 ALA D O 1
ATOM 2289 N N . LEU D 1 52 ? -34.537 -5.046 20.800 1.00 38.62 84 LEU D N 1
ATOM 2290 C CA . LEU D 1 52 ? -33.359 -4.198 20.923 1.00 37.41 84 LEU D CA 1
ATOM 2291 C C . LEU D 1 52 ? -32.819 -3.799 19.554 1.00 39.55 84 LEU D C 1
ATOM 2292 O O . LEU D 1 52 ? -32.390 -2.657 19.364 1.00 43.36 84 LEU D O 1
ATOM 2297 N N . GLU D 1 53 ? -32.831 -4.717 18.584 1.00 40.85 85 GLU D N 1
ATOM 2298 C CA . GLU D 1 53 ? -32.416 -4.357 17.232 1.00 42.20 85 GLU D CA 1
ATOM 2299 C C . GLU D 1 53 ? -33.398 -3.382 16.584 1.00 43.14 85 GLU D C 1
ATOM 2300 O O . GLU D 1 53 ? -32.987 -2.495 15.829 1.00 46.48 85 GLU D O 1
ATOM 2306 N N . LYS D 1 54 ? -34.699 -3.526 16.861 1.00 42.97 86 LYS D N 1
ATOM 2307 C CA . LYS D 1 54 ? -35.667 -2.534 16.396 1.00 44.31 86 LYS D CA 1
ATOM 2308 C C . LYS D 1 54 ? -35.405 -1.172 17.031 1.00 46.08 86 LYS D C 1
ATOM 2309 O O . LYS D 1 54 ? -35.509 -0.137 16.362 1.00 48.78 86 LYS D O 1
ATOM 2315 N N . GLY D 1 55 ? -35.073 -1.158 18.324 1.00 42.68 87 GLY D N 1
ATOM 2316 C CA . GLY D 1 55 ? -34.837 0.100 19.018 1.00 40.66 87 GLY D CA 1
ATOM 2317 C C . GLY D 1 55 ? -33.599 0.826 18.521 1.00 44.39 87 GLY D C 1
ATOM 2318 O O . GLY D 1 55 ? -33.656 2.016 18.203 1.00 45.37 87 GLY D O 1
ATOM 2319 N N . LEU D 1 56 ? -32.462 0.122 18.444 1.00 43.91 88 LEU D N 1
ATOM 2320 C CA . LEU D 1 56 ? -31.272 0.721 17.841 1.00 43.90 88 LEU D CA 1
ATOM 2321 C C . LEU D 1 56 ? -31.515 1.184 16.414 1.00 45.87 88 LEU D C 1
ATOM 2322 O O . LEU D 1 56 ? -31.156 2.312 16.069 1.00 49.40 88 LEU D O 1
ATOM 2327 N N . LYS D 1 57 ? -32.139 0.356 15.577 1.00 44.81 89 LYS D N 1
ATOM 2328 C CA . LYS D 1 57 ? -32.326 0.761 14.189 1.00 49.02 89 LYS D CA 1
ATOM 2329 C C . LYS D 1 57 ? -33.111 2.066 14.054 1.00 50.57 89 LYS D C 1
ATOM 2330 O O . LYS D 1 57 ? -33.190 2.620 12.950 1.00 51.79 89 LYS D O 1
ATOM 2336 N N . GLU D 1 58 ? -33.674 2.588 15.143 1.00 49.91 90 GLU D N 1
ATOM 2337 C CA . GLU D 1 58 ? -34.324 3.889 15.111 1.00 53.12 90 GLU D CA 1
ATOM 2338 C C . GLU D 1 58 ? -33.560 4.971 15.864 1.00 55.28 90 GLU D C 1
ATOM 2339 O O . GLU D 1 58 ? -33.913 6.149 15.737 1.00 62.51 90 GLU D O 1
ATOM 2345 N N . MET D 1 59 ? -32.545 4.614 16.652 1.00 51.42 91 MET D N 1
ATOM 2346 C CA . MET D 1 59 ? -31.692 5.600 17.310 1.00 49.53 91 MET D CA 1
ATOM 2347 C C . MET D 1 59 ? -30.397 5.850 16.548 1.00 49.04 91 MET D C 1
ATOM 2348 O O . MET D 1 59 ? -29.977 7.000 16.399 1.00 50.61 91 MET D O 1
ATOM 2353 N N . TYR D 1 60 ? -29.777 4.798 16.030 1.00 48.03 92 TYR D N 1
ATOM 2354 C CA . TYR D 1 60 ? -28.515 4.886 15.302 1.00 49.34 92 TYR D CA 1
ATOM 2355 C C . TYR D 1 60 ? -28.679 4.183 13.960 1.00 53.05 92 TYR D C 1
ATOM 2356 O O . TYR D 1 60 ? -28.063 3.140 13.711 1.00 55.73 92 TYR D O 1
ATOM 2365 N N . PRO D 1 61 ? -29.505 4.738 13.063 1.00 51.00 93 PRO D N 1
ATOM 2366 C CA . PRO D 1 61 ? -29.810 4.010 11.817 1.00 51.03 93 PRO D CA 1
ATOM 2367 C C . PRO D 1 61 ? -28.604 3.793 10.920 1.00 55.62 93 PRO D C 1
ATOM 2368 O O . PRO D 1 61 ? -28.436 2.689 10.389 1.00 54.34 93 PRO D O 1
ATOM 2372 N N . THR D 1 62 ? -27.758 4.808 10.739 1.00 57.46 94 THR D N 1
ATOM 2373 C CA . THR D 1 62 ? -26.492 4.622 10.030 1.00 57.38 94 THR D CA 1
ATOM 2374 C C . THR D 1 62 ? -25.592 3.602 10.721 1.00 58.32 94 THR D C 1
ATOM 2375 O O . THR D 1 62 ? -25.062 2.676 10.081 1.00 61.53 94 THR D O 1
ATOM 2379 N N . LEU D 1 63 ? -25.393 3.769 12.029 1.00 57.07 95 LEU D N 1
ATOM 2380 C CA . LEU D 1 63 ? -24.525 2.864 12.773 1.00 58.38 95 LEU D CA 1
ATOM 2381 C C . LEU D 1 63 ? -25.035 1.437 12.664 1.00 59.19 95 LEU D C 1
ATOM 2382 O O . LEU D 1 63 ? -24.268 0.496 12.404 1.00 59.85 95 LEU D O 1
ATOM 2387 N N . PHE D 1 64 ? -26.344 1.266 12.856 1.00 57.37 96 PHE D N 1
ATOM 2388 C CA . PHE D 1 64 ? -26.934 -0.062 12.798 1.00 57.76 96 PHE D CA 1
ATOM 2389 C C . PHE D 1 64 ? -26.833 -0.648 11.400 1.00 58.87 96 PHE D C 1
ATOM 2390 O O . PHE D 1 64 ? -26.549 -1.836 11.251 1.00 62.06 96 PHE D O 1
ATOM 2398 N N . THR D 1 65 ? -27.053 0.163 10.364 1.00 58.77 97 THR D N 1
ATOM 2399 C CA . THR D 1 65 ? -26.952 -0.340 8.997 1.00 59.93 97 THR D CA 1
ATOM 2400 C C . THR D 1 65 ? -25.566 -0.905 8.732 1.00 61.02 97 THR D C 1
ATOM 2401 O O . THR D 1 65 ? -25.420 -1.995 8.159 1.00 61.10 97 THR D O 1
ATOM 2405 N N . ILE D 1 66 ? -24.532 -0.173 9.157 1.00 61.70 98 ILE D N 1
ATOM 2406 C CA . ILE D 1 66 ? -23.161 -0.603 8.891 1.00 62.63 98 ILE D CA 1
ATOM 2407 C C . ILE D 1 66 ? -22.817 -1.850 9.707 1.00 65.55 98 ILE D C 1
ATOM 2408 O O . ILE D 1 66 ? -22.217 -2.812 9.189 1.00 69.21 98 ILE D O 1
ATOM 2413 N N . ALA D 1 67 ? -23.228 -1.877 10.980 1.00 62.78 99 ALA D N 1
ATOM 2414 C CA . ALA D 1 67 ? -23.019 -3.078 11.783 1.00 62.87 99 ALA D CA 1
ATOM 2415 C C . ALA D 1 67 ? -23.767 -4.273 11.201 1.00 66.94 99 ALA D C 1
ATOM 2416 O O . ALA D 1 67 ? -23.277 -5.405 11.268 1.00 66.63 99 ALA D O 1
ATOM 2418 N N . GLU D 1 68 ? -24.941 -4.037 10.610 1.00 65.49 100 GLU D N 1
ATOM 2419 C CA . GLU D 1 68 ? -25.732 -5.116 10.029 1.00 66.99 100 GLU D CA 1
ATOM 2420 C C . GLU D 1 68 ? -25.060 -5.688 8.793 1.00 67.12 100 GLU D C 1
ATOM 2421 O O . GLU D 1 68 ? -25.034 -6.909 8.605 1.00 68.12 100 GLU D O 1
ATOM 2427 N N . LYS D 1 69 ? -24.529 -4.819 7.928 1.00 68.69 101 LYS D N 1
ATOM 2428 C CA . LYS D 1 69 ? -23.765 -5.317 6.787 1.00 68.75 101 LYS D CA 1
ATOM 2429 C C . LYS D 1 69 ? -22.602 -6.175 7.257 1.00 69.30 101 LYS D C 1
ATOM 2430 O O . LYS D 1 69 ? -22.354 -7.259 6.708 1.00 73.27 101 LYS D O 1
ATOM 2436 N N . ILE D 1 70 ? -21.897 -5.722 8.296 1.00 67.77 102 ILE D N 1
ATOM 2437 C CA . ILE D 1 70 ? -20.755 -6.491 8.782 1.00 69.79 102 ILE D CA 1
ATOM 2438 C C . ILE D 1 70 ? -21.200 -7.831 9.365 1.00 72.94 102 ILE D C 1
ATOM 2439 O O . ILE D 1 70 ? -20.585 -8.873 9.103 1.00 76.25 102 ILE D O 1
ATOM 2444 N N . ALA D 1 71 ? -22.276 -7.833 10.152 1.00 73.55 103 ALA D N 1
ATOM 2445 C CA . ALA D 1 71 ? -22.740 -9.072 10.770 1.00 73.52 103 ALA D CA 1
ATOM 2446 C C . ALA D 1 71 ? -23.220 -10.072 9.726 1.00 75.67 103 ALA D C 1
ATOM 2447 O O . ALA D 1 71 ? -22.910 -11.266 9.820 1.00 78.74 103 ALA D O 1
ATOM 2449 N N . LYS D 1 72 ? -23.985 -9.608 8.731 1.00 75.49 104 LYS D N 1
ATOM 2450 C CA . LYS D 1 72 ? -24.394 -10.481 7.634 1.00 78.26 104 LYS D CA 1
ATOM 2451 C C . LYS D 1 72 ? -23.188 -11.065 6.913 1.00 83.11 104 LYS D C 1
ATOM 2452 O O . LYS D 1 72 ? -23.087 -12.287 6.737 1.00 84.09 104 LYS D O 1
ATOM 2458 N N . GLU D 1 73 ? -22.249 -10.210 6.503 1.00 81.04 105 GLU D N 1
ATOM 2459 C CA . GLU D 1 73 ? -21.140 -10.715 5.711 1.00 82.90 105 GLU D CA 1
ATOM 2460 C C . GLU D 1 73 ? -20.167 -11.536 6.558 1.00 85.82 105 GLU D C 1
ATOM 2461 O O . GLU D 1 73 ? -19.299 -12.213 5.996 1.00 91.10 105 GLU D O 1
ATOM 2467 N N . ARG D 1 74 ? -20.329 -11.535 7.890 1.00 84.37 106 ARG D N 1
ATOM 2468 C CA . ARG D 1 74 ? -19.443 -12.302 8.769 1.00 84.54 106 ARG D CA 1
ATOM 2469 C C . ARG D 1 74 ? -19.534 -13.809 8.529 1.00 85.17 106 ARG D C 1
ATOM 2470 O O . ARG D 1 74 ? -18.567 -14.533 8.800 1.00 82.66 106 ARG D O 1
ATOM 2478 N N . PHE D 1 75 ? -20.666 -14.301 8.006 1.00 88.13 107 PHE D N 1
ATOM 2479 C CA . PHE D 1 75 ? -20.896 -15.738 7.814 1.00 87.13 107 PHE D CA 1
ATOM 2480 C C . PHE D 1 75 ? -19.965 -16.390 6.790 1.00 84.88 107 PHE D C 1
ATOM 2481 O O . PHE D 1 75 ? -20.074 -17.604 6.575 1.00 83.93 107 PHE D O 1
ATOM 2489 N N . LYS D 1 76 ? -19.056 -15.649 6.169 1.00 85.70 108 LYS D N 1
ATOM 2490 C CA . LYS D 1 76 ? -18.349 -16.157 4.999 1.00 85.74 108 LYS D CA 1
ATOM 2491 C C . LYS D 1 76 ? -16.878 -16.441 5.296 1.00 82.52 108 LYS D C 1
ATOM 2492 O O . LYS D 1 76 ? -16.451 -17.600 5.301 1.00 75.11 108 LYS D O 1
#

Sequence (299 aa):
NEEEKIKNDMLKYIEKDPKIGVWSYPAFLVLQYLYHTVPGFKMSRTAKEALEKGLKEMYPTLFTIAEKIAKERFKEEEEKIKNDMLKYIEKDPKIGVWSYPAFLVLQYLYHTVPGFKMSRTAKEALEKGLKEMYPTLFTIAEKIAKERFKNEEEKIKNDMLKYIEKDPKIGVWSYPAFLVLQYLYHTVPGFKMSRTAKEALEKGLKEMYPTLFTIAEKIAKERFKEEEKIKNDMLKYIEKDPKIGVWSYPAFLVLQYLYHTVPGFKMSRTAKEALEKGLKEMYPTLFTIAEKIAKERFK

Nearest PDB structures (foldseek):
  7duv-assembly2_B  TM=9.862E-01  e=4.234E-09  Saccharolobus solfataricus P2
  7duv-assembly1_A-2  TM=9.764E-01  e=1.213E-08  Saccharolobus solfataricus P2
  7duv-assembly2_B  TM=9.829E-01  e=5.531E-10  Saccharolobus solfataricus P2
  7duv-assembly1_A-2  TM=9.651E-01  e=4.215E-10  Saccharolobus solfataricus P2
  7duv-assembly2_B  TM=9.842E-01  e=1.483E-09  Saccharolobus solfataricus P2

Organism: Saccharolobus solfataricus (strain ATCC 35092 / DSM 1617 / JCM 11322 / P2) (NCBI:txid273057)

Solvent-accessible surface area: 17657 Å² total; per-residue (Å²): 122,142,118,65,111,11,53,87,31,0,54,125,3,8,149,107,82,0,130,10,47,3,125,0,48,9,0,15,0,0,3,22,34,13,102,100,72,56,133,80,33,145,55,62,126,11,0,49,67,0,0,42,84,0,0,84,81,53,58,66,83,31,16,77,44,0,45,100,1,9,146,78,103,97,143,161,173,168,129,117,15,98,67,48,0,55,154,24,19,170,114,82,0,134,12,49,0,108,5,45,11,0,21,0,0,3,22,30,21,48,82,58,60,43,21,31,94,52,56,148,17,0,67,100,0,0,24,86,0,0,117,76,65,54,77,99,25,2,88,32,0,40,126,16,10,138,129,74,190,205,119,153,120,88,105,17,79,62,50,0,93,133,15,26,171,104,102,0,119,8,51,2,126,5,41,13,0,21,0,1,4,31,23,18,107,103,62,52,136,78,24,122,50,52,132,3,0,49,65,0,0,37,75,0,0,126,84,56,63,74,87,23,14,74,27,0,48,112,10,14,105,117,136,158,159,131,161,97,104,1,78,93,34,0,57,142,30,22,166,144,60,0,144,12,41,0,102,2,43,9,0,12,1,0,0,21,29,19,46,81,59,64,51,26,24,128,41,51,151,28,0,48,82,0,0,36,91,0,0,130,86,69,44,73,75,25,10,77,30,0,48,129,16,5,109,116,106,159,184

Radius of gyration: 24.25 Å; Cα contacts (8 Å, |Δi|>4): 406; chains: 4; bounding box: 50×65×42 Å

B-factor: mean 55.44, std 17.59, range [25.34, 141.77]